Protein AF-A0AAX7T0V7-F1 (afdb_monomer)

Structure (mmCIF, N/CA/C/O backbone):
data_AF-A0AAX7T0V7-F1
#
_entry.id   AF-A0AAX7T0V7-F1
#
loop_
_atom_site.group_PDB
_atom_site.id
_atom_site.type_symbol
_atom_site.label_atom_id
_atom_site.label_alt_id
_atom_site.label_comp_id
_atom_site.label_asym_id
_atom_site.label_entity_id
_atom_site.label_seq_id
_atom_site.pdbx_PDB_ins_code
_atom_site.Cartn_x
_atom_site.Cartn_y
_atom_site.Cartn_z
_atom_site.occupancy
_atom_site.B_iso_or_equiv
_atom_site.auth_seq_id
_atom_site.auth_comp_id
_atom_site.auth_asym_id
_atom_site.auth_atom_id
_atom_site.pdbx_PDB_model_num
ATOM 1 N N . ALA A 1 1 ? 45.015 12.729 -27.304 1.00 54.84 1 ALA A N 1
ATOM 2 C CA . ALA A 1 1 ? 44.190 12.110 -26.235 1.00 54.84 1 ALA A CA 1
ATOM 3 C C . ALA A 1 1 ? 42.679 12.067 -26.546 1.00 54.84 1 ALA A C 1
ATOM 5 O O . ALA A 1 1 ? 42.078 11.006 -26.417 1.00 54.84 1 ALA A O 1
ATOM 6 N N . GLN A 1 2 ? 42.040 13.166 -26.979 1.00 49.91 2 GLN A N 1
ATOM 7 C CA . GLN A 1 2 ? 40.588 13.207 -27.270 1.00 49.91 2 GLN A CA 1
ATOM 8 C C . GLN A 1 2 ? 40.151 12.359 -28.485 1.00 49.91 2 GLN A C 1
ATOM 10 O O . GLN A 1 2 ? 39.071 11.773 -28.468 1.00 49.91 2 GLN A O 1
ATOM 15 N N . ILE A 1 3 ? 41.006 12.246 -29.508 1.00 52.34 3 ILE A N 1
ATOM 16 C CA . ILE A 1 3 ? 40.733 11.477 -30.738 1.00 52.34 3 ILE A CA 1
ATOM 17 C C . ILE A 1 3 ? 40.742 9.959 -30.462 1.00 52.34 3 ILE A C 1
ATOM 19 O O . ILE A 1 3 ? 39.832 9.251 -30.885 1.00 52.34 3 ILE A O 1
ATOM 23 N N . LEU A 1 4 ? 41.677 9.474 -29.635 1.00 48.50 4 LEU A N 1
ATOM 24 C CA . LEU A 1 4 ? 41.755 8.064 -29.218 1.00 48.50 4 LEU A CA 1
ATOM 25 C C . LEU A 1 4 ? 40.528 7.610 -28.401 1.00 48.50 4 LEU A C 1
ATOM 27 O O . LEU A 1 4 ? 40.067 6.481 -28.546 1.00 48.50 4 LEU A O 1
ATOM 31 N N . ARG A 1 5 ? 39.932 8.504 -27.592 1.00 49.22 5 ARG A N 1
ATOM 32 C CA . ARG A 1 5 ? 38.687 8.214 -26.851 1.00 49.22 5 ARG A CA 1
ATOM 33 C C . ARG A 1 5 ? 37.459 8.053 -27.755 1.00 49.22 5 ARG A C 1
ATOM 35 O O . ARG A 1 5 ? 36.522 7.366 -27.357 1.00 49.22 5 ARG A O 1
ATOM 42 N N . ARG A 1 6 ? 37.437 8.669 -28.946 1.00 49.28 6 ARG A N 1
ATOM 43 C CA . ARG A 1 6 ? 36.361 8.457 -29.935 1.00 49.28 6 ARG A CA 1
ATOM 44 C C . ARG A 1 6 ? 36.531 7.137 -30.691 1.00 49.28 6 ARG A C 1
ATOM 46 O O . ARG A 1 6 ? 35.523 6.500 -30.971 1.00 49.28 6 ARG A O 1
ATOM 53 N N . ALA A 1 7 ? 37.770 6.717 -30.954 1.00 52.72 7 ALA A N 1
ATOM 54 C CA . ALA A 1 7 ? 38.081 5.465 -31.650 1.00 52.72 7 ALA A CA 1
ATOM 55 C C . ALA A 1 7 ? 37.746 4.203 -30.825 1.00 52.72 7 ALA A C 1
ATOM 57 O O . ALA A 1 7 ? 37.401 3.174 -31.387 1.00 52.72 7 ALA A O 1
ATOM 58 N N . LEU A 1 8 ? 37.773 4.293 -29.491 1.00 56.69 8 LEU A N 1
ATOM 59 C CA . LEU A 1 8 ? 37.455 3.187 -28.571 1.00 56.69 8 LEU A CA 1
ATOM 60 C C . LEU A 1 8 ? 35.983 3.152 -28.127 1.00 56.69 8 LEU A C 1
ATOM 62 O O . LEU A 1 8 ? 35.646 2.570 -27.090 1.00 56.69 8 LEU A O 1
ATOM 66 N N . ARG A 1 9 ? 35.076 3.808 -28.859 1.00 57.25 9 ARG A N 1
ATOM 67 C CA . ARG A 1 9 ? 33.656 3.781 -28.504 1.00 57.25 9 ARG A CA 1
ATOM 68 C C . ARG A 1 9 ? 33.102 2.406 -28.867 1.00 57.25 9 ARG A C 1
ATOM 70 O O . ARG A 1 9 ? 32.803 2.154 -30.026 1.00 57.25 9 ARG A O 1
ATOM 77 N N . ARG A 1 10 ? 32.991 1.531 -27.859 1.00 63.41 10 ARG A N 1
ATOM 78 C CA . ARG A 1 10 ? 32.343 0.216 -27.967 1.00 63.41 10 ARG A CA 1
ATOM 79 C C . ARG A 1 10 ? 31.069 0.351 -28.795 1.00 63.41 10 ARG A C 1
ATOM 81 O O . ARG A 1 10 ? 30.218 1.188 -28.473 1.00 63.41 10 ARG A O 1
ATOM 88 N N . GLU A 1 11 ? 30.975 -0.450 -29.849 1.00 66.31 11 GLU A N 1
ATOM 89 C CA . GLU A 1 11 ? 29.803 -0.473 -30.708 1.00 66.31 11 GLU A CA 1
ATOM 90 C C . GLU A 1 11 ? 28.558 -0.733 -29.858 1.00 66.31 11 GLU A C 1
ATOM 92 O O . GLU A 1 11 ? 28.546 -1.568 -28.945 1.00 66.31 11 GLU A O 1
ATOM 97 N N . ARG A 1 12 ? 27.512 0.058 -30.097 1.00 65.56 12 ARG A N 1
ATOM 98 C CA . ARG A 1 12 ? 26.286 -0.044 -29.318 1.00 65.56 12 ARG A CA 1
ATOM 99 C C . ARG A 1 12 ? 25.471 -1.215 -29.855 1.00 65.56 12 ARG A C 1
ATOM 101 O O . ARG A 1 12 ? 24.693 -1.040 -30.782 1.00 65.56 12 ARG A O 1
ATOM 108 N N . VAL A 1 13 ? 25.599 -2.375 -29.220 1.00 69.56 13 VAL A N 1
ATOM 109 C CA . VAL A 1 13 ? 24.727 -3.524 -29.493 1.00 69.56 13 VAL A CA 1
ATOM 110 C C . VAL A 1 13 ? 23.323 -3.220 -28.964 1.00 69.56 13 VAL A C 1
ATOM 112 O O . VAL A 1 13 ? 23.124 -3.051 -27.757 1.00 69.56 13 VAL A O 1
ATOM 115 N N . ILE A 1 14 ? 22.350 -3.114 -29.868 1.00 69.75 14 ILE A N 1
ATOM 116 C CA . ILE A 1 14 ? 20.935 -2.919 -29.534 1.00 69.75 14 ILE A CA 1
ATOM 117 C C . ILE A 1 14 ? 20.255 -4.281 -29.614 1.00 69.75 14 ILE A C 1
ATOM 119 O O . ILE A 1 14 ? 20.167 -4.873 -30.684 1.00 69.75 14 ILE A O 1
ATOM 123 N N . ARG A 1 15 ? 19.787 -4.785 -28.471 1.00 72.19 15 ARG A N 1
ATOM 124 C CA . ARG A 1 15 ? 19.037 -6.042 -28.410 1.00 72.19 15 ARG A CA 1
ATOM 125 C C . ARG A 1 15 ? 17.594 -5.820 -28.867 1.00 72.19 15 ARG A C 1
ATOM 127 O O . ARG A 1 15 ? 17.019 -4.757 -28.612 1.00 72.19 15 ARG A O 1
ATOM 134 N N . ALA A 1 16 ? 17.027 -6.825 -29.533 1.00 74.31 16 ALA A N 1
ATOM 135 C CA . ALA A 1 16 ? 15.610 -6.846 -29.870 1.00 74.31 16 ALA A CA 1
ATOM 136 C C . ALA A 1 16 ? 14.769 -6.794 -28.590 1.00 74.31 16 ALA A C 1
ATOM 138 O O . ALA A 1 16 ? 15.164 -7.318 -27.546 1.00 74.31 16 ALA A O 1
ATOM 139 N N . ARG A 1 17 ? 13.624 -6.118 -28.665 1.00 81.50 17 ARG A N 1
ATOM 140 C CA . ARG A 1 17 ? 12.729 -5.959 -27.519 1.00 81.50 17 ARG A CA 1
ATOM 141 C C . ARG A 1 17 ? 11.646 -7.010 -27.555 1.00 81.50 17 ARG A C 1
ATOM 143 O O . ARG A 1 17 ? 11.147 -7.337 -28.626 1.00 81.50 17 ARG A O 1
ATOM 150 N N . LEU A 1 18 ? 11.259 -7.454 -26.369 1.00 82.00 18 LEU A N 1
ATOM 151 C CA . LEU A 1 18 ? 10.108 -8.319 -26.189 1.00 82.00 18 LEU A CA 1
ATOM 152 C C . LEU A 1 18 ? 8.824 -7.543 -26.503 1.00 82.00 18 LEU A C 1
ATOM 154 O O . LEU A 1 18 ? 8.680 -6.379 -26.104 1.00 82.00 18 LEU A O 1
ATOM 158 N N . ASP A 1 19 ? 7.899 -8.201 -27.194 1.00 87.44 19 ASP A N 1
ATOM 159 C CA . ASP A 1 19 ? 6.514 -7.754 -27.287 1.00 87.44 19 ASP A CA 1
ATOM 160 C C . ASP A 1 19 ? 5.764 -8.234 -26.042 1.00 87.44 19 ASP A C 1
ATOM 162 O O . ASP A 1 19 ? 5.285 -9.364 -25.972 1.00 87.44 19 ASP A O 1
ATOM 166 N N . ILE A 1 20 ? 5.740 -7.389 -25.012 1.00 88.00 20 ILE A N 1
ATOM 167 C CA . ILE A 1 20 ? 5.286 -7.780 -23.674 1.00 88.00 20 ILE A CA 1
ATOM 168 C C . ILE A 1 20 ? 3.801 -8.154 -23.677 1.00 88.00 20 ILE A C 1
ATOM 170 O O . ILE A 1 20 ? 3.411 -9.077 -22.973 1.00 88.00 20 ILE A O 1
ATOM 174 N N . LEU A 1 21 ? 2.979 -7.492 -24.492 1.00 91.44 21 LEU A N 1
ATOM 175 C CA . LEU A 1 21 ? 1.536 -7.750 -24.527 1.00 91.44 21 LEU A CA 1
ATOM 176 C C . LEU A 1 21 ? 1.171 -9.003 -25.335 1.00 91.44 21 LEU A C 1
ATOM 178 O O . LEU A 1 21 ? 0.011 -9.398 -25.330 1.00 91.44 21 LEU A O 1
ATOM 182 N N . SER A 1 22 ? 2.142 -9.638 -26.001 1.00 93.19 22 SER A N 1
ATOM 183 C CA . SER A 1 22 ? 1.930 -10.924 -26.676 1.00 93.19 22 SER A CA 1
ATOM 184 C C . SER A 1 22 ? 1.910 -12.119 -25.714 1.00 93.19 22 SER A C 1
ATOM 186 O O . SER A 1 22 ? 1.454 -13.200 -26.085 1.00 93.19 22 SER A O 1
ATOM 188 N N . PHE A 1 23 ? 2.398 -11.945 -24.480 1.00 94.00 23 PHE A N 1
ATOM 189 C CA . PHE A 1 23 ? 2.42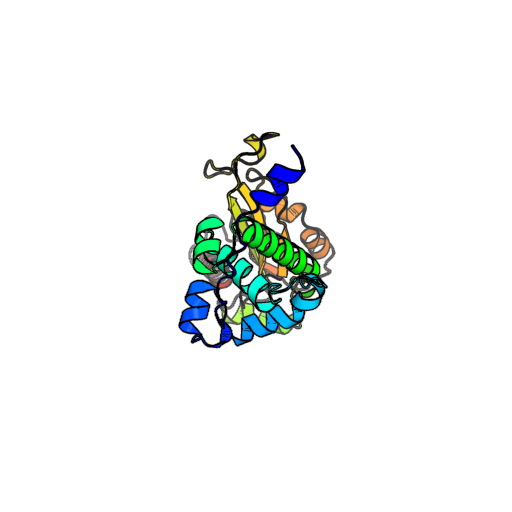3 -13.008 -23.478 1.00 94.00 23 PHE A CA 1
ATOM 190 C C . PHE A 1 23 ? 1.059 -13.192 -22.789 1.00 94.00 23 PHE A C 1
ATOM 192 O O . PHE A 1 23 ? 0.338 -12.212 -22.595 1.00 94.00 23 PHE A O 1
ATOM 199 N N . PRO A 1 24 ? 0.714 -14.424 -22.361 1.00 96.50 24 PRO A N 1
ATOM 200 C CA . PRO A 1 24 ? -0.525 -14.686 -21.633 1.00 96.50 24 PRO A CA 1
ATOM 201 C C . PRO A 1 24 ? -0.529 -14.021 -20.251 1.00 96.50 24 PRO A C 1
ATOM 203 O O . PRO A 1 24 ? 0.521 -13.827 -19.634 1.00 96.50 24 PRO A O 1
ATOM 206 N N . ASP A 1 25 ? -1.722 -13.739 -19.725 1.00 96.88 25 ASP A N 1
ATOM 207 C CA . ASP A 1 25 ? -1.882 -13.035 -18.448 1.00 96.88 25 ASP A CA 1
ATOM 208 C C . ASP A 1 25 ? -1.226 -13.760 -17.26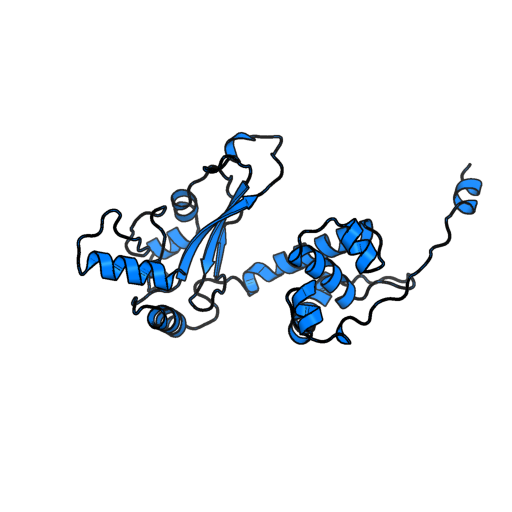7 1.00 96.88 25 ASP A C 1
ATOM 210 O O . ASP A 1 25 ? -0.661 -13.092 -16.407 1.00 96.88 25 ASP A O 1
ATOM 214 N N . ASP A 1 26 ? -1.199 -15.095 -17.238 1.00 96.81 26 ASP A N 1
ATOM 215 C CA . ASP A 1 26 ? -0.507 -15.843 -16.176 1.00 96.81 26 ASP A CA 1
ATOM 216 C C . ASP A 1 26 ? 0.992 -15.512 -16.139 1.00 96.81 26 ASP A C 1
ATOM 218 O O . ASP A 1 26 ? 1.567 -15.256 -15.077 1.00 96.81 26 ASP A O 1
ATOM 222 N N . PHE A 1 27 ? 1.619 -15.418 -17.316 1.00 95.25 27 PHE A N 1
ATOM 223 C CA . PHE A 1 27 ? 3.020 -15.027 -17.446 1.00 95.25 27 PHE A CA 1
ATOM 224 C C . PHE A 1 27 ? 3.245 -13.583 -16.979 1.00 95.25 27 PHE A C 1
ATOM 226 O O . PHE A 1 27 ? 4.265 -13.290 -16.338 1.00 95.25 27 PHE A O 1
ATOM 233 N N . LEU A 1 28 ? 2.311 -12.681 -17.302 1.00 96.12 28 LEU A N 1
ATOM 234 C CA . LEU A 1 28 ? 2.386 -11.268 -16.935 1.00 96.12 28 LEU A CA 1
ATOM 235 C C . LEU A 1 28 ? 2.163 -11.053 -15.436 1.00 96.12 28 LEU A C 1
ATOM 237 O O . LEU A 1 28 ? 2.945 -10.353 -14.793 1.00 96.12 28 LEU A O 1
ATOM 241 N N . CYS A 1 29 ? 1.166 -11.708 -14.852 1.00 95.88 29 CYS A N 1
ATOM 242 C CA . CYS A 1 29 ? 0.875 -11.668 -13.426 1.00 95.88 29 CYS A CA 1
ATOM 243 C C . CYS A 1 29 ? 2.037 -12.226 -12.598 1.00 95.88 29 CYS A C 1
ATOM 245 O O . CYS A 1 29 ? 2.394 -11.637 -11.578 1.00 95.88 29 CYS A O 1
ATOM 247 N N . GLU A 1 30 ? 2.691 -13.297 -13.054 1.00 94.44 30 GLU A N 1
ATOM 248 C CA . GLU A 1 30 ? 3.872 -13.847 -12.382 1.00 94.44 30 GLU A CA 1
ATOM 249 C C . GLU A 1 30 ? 5.035 -12.834 -12.333 1.00 94.44 30 GLU A C 1
ATOM 251 O O . GLU A 1 30 ? 5.690 -12.674 -11.303 1.00 94.44 30 GLU A O 1
ATOM 256 N N . ARG A 1 31 ? 5.294 -12.120 -13.438 1.00 93.56 31 ARG A N 1
ATOM 257 C CA . ARG A 1 31 ? 6.503 -11.283 -13.606 1.00 93.56 31 ARG A CA 1
ATOM 258 C C . ARG A 1 31 ? 6.314 -9.814 -13.256 1.00 93.56 31 ARG A C 1
ATOM 260 O O . ARG A 1 31 ? 7.272 -9.166 -12.833 1.00 93.56 31 ARG A O 1
ATOM 267 N N . TYR A 1 32 ? 5.111 -9.299 -13.462 1.00 94.94 32 TYR A N 1
ATOM 268 C CA . TYR A 1 32 ? 4.771 -7.887 -13.325 1.00 94.94 32 TYR A CA 1
ATOM 269 C C . TYR A 1 32 ? 3.675 -7.645 -12.283 1.00 94.94 32 TYR A C 1
ATOM 271 O O . TYR A 1 32 ? 3.519 -6.500 -11.883 1.00 94.94 32 TYR A O 1
ATOM 279 N N . ARG A 1 33 ? 2.966 -8.685 -11.800 1.00 96.38 33 ARG A N 1
ATOM 280 C CA . ARG A 1 33 ? 1.790 -8.602 -10.895 1.00 96.38 33 ARG A CA 1
ATOM 281 C C . ARG A 1 33 ? 0.547 -7.951 -11.507 1.00 96.38 33 ARG A C 1
ATOM 283 O O . ARG A 1 33 ? -0.381 -7.611 -10.782 1.00 96.38 33 ARG A O 1
ATOM 290 N N . PHE A 1 34 ? 0.515 -7.806 -12.830 1.00 96.94 34 PHE A N 1
ATOM 291 C CA . PHE A 1 34 ? -0.583 -7.177 -13.558 1.00 96.94 34 PHE A CA 1
ATOM 292 C C . PHE A 1 34 ? -0.899 -7.953 -14.836 1.00 96.94 34 PHE A C 1
ATOM 294 O O . PHE A 1 34 ? 0.016 -8.453 -15.489 1.00 96.94 34 PHE A O 1
ATOM 301 N N . SER A 1 35 ? -2.181 -7.995 -15.202 1.00 96.94 35 SER A N 1
ATOM 302 C CA . SER A 1 35 ? -2.637 -8.468 -16.513 1.00 96.94 35 SER A CA 1
ATOM 303 C C . SER A 1 35 ? -2.267 -7.479 -17.619 1.00 96.94 35 SER A C 1
ATOM 305 O O . SER A 1 35 ? -1.972 -6.306 -17.351 1.00 96.94 35 SER A O 1
ATOM 307 N N . ALA A 1 36 ? -2.355 -7.914 -18.877 1.00 96.38 36 ALA A N 1
ATOM 308 C CA . ALA A 1 36 ? -2.158 -7.056 -20.042 1.00 96.38 36 ALA A CA 1
ATOM 309 C C . ALA A 1 36 ? -3.051 -5.806 -19.976 1.00 96.38 36 ALA A C 1
ATOM 311 O O . ALA A 1 36 ? -2.575 -4.685 -20.164 1.00 96.38 36 ALA A O 1
ATOM 312 N N . GLN A 1 37 ? -4.327 -5.980 -19.617 1.00 96.81 37 GLN A N 1
ATOM 313 C CA . GLN A 1 37 ? -5.282 -4.877 -19.519 1.00 96.81 37 GLN A CA 1
ATOM 314 C C . GLN A 1 37 ? -4.889 -3.857 -18.440 1.00 96.81 37 GLN A C 1
ATOM 316 O O . GLN A 1 37 ? -4.969 -2.648 -18.669 1.00 96.81 37 GLN A O 1
ATOM 321 N N . SER A 1 38 ? -4.429 -4.319 -17.274 1.00 96.38 38 SER A N 1
ATOM 322 C CA . SER A 1 38 ? -3.957 -3.428 -16.212 1.00 96.38 38 SER A CA 1
ATOM 323 C C . SER A 1 38 ? -2.674 -2.696 -16.605 1.00 96.38 38 SER A C 1
ATOM 325 O O . SER A 1 38 ? -2.542 -1.508 -16.316 1.00 96.38 38 SER A O 1
ATOM 327 N N . ILE A 1 39 ? -1.751 -3.359 -17.308 1.00 97.00 39 ILE A N 1
ATOM 328 C CA . ILE A 1 39 ? -0.532 -2.724 -17.826 1.00 97.00 39 ILE A CA 1
ATOM 329 C C . ILE A 1 39 ? -0.885 -1.633 -18.846 1.00 97.00 39 ILE A C 1
ATOM 331 O O . ILE A 1 39 ? -0.331 -0.538 -18.775 1.00 97.00 39 ILE A O 1
ATOM 335 N N . ILE A 1 40 ? -1.832 -1.890 -19.753 1.00 96.81 40 ILE A N 1
ATOM 336 C CA . ILE A 1 40 ? -2.313 -0.899 -20.731 1.00 96.81 40 ILE A CA 1
ATOM 337 C C . ILE A 1 40 ? -2.946 0.301 -20.019 1.00 96.81 40 ILE A C 1
ATOM 339 O O . ILE A 1 40 ? -2.672 1.449 -20.372 1.00 96.81 40 ILE A O 1
ATOM 343 N N . TYR A 1 41 ? -3.764 0.056 -18.993 1.00 97.06 41 TYR A N 1
ATOM 344 C CA . TYR A 1 41 ? -4.347 1.122 -18.181 1.00 97.06 41 TYR A CA 1
ATOM 345 C C . TYR A 1 41 ? -3.264 1.987 -17.516 1.00 97.06 41 TYR A C 1
ATOM 347 O O . TYR A 1 41 ? -3.303 3.214 -17.630 1.00 97.06 41 TYR A O 1
ATOM 355 N N . LEU A 1 42 ? -2.263 1.357 -16.890 1.00 96.50 42 LEU A N 1
ATOM 356 C CA . LEU A 1 42 ? -1.121 2.057 -16.299 1.00 96.50 42 LEU A CA 1
ATOM 357 C C . LEU A 1 42 ? -0.329 2.850 -17.348 1.00 96.50 42 LEU A C 1
ATOM 359 O O . LEU A 1 42 ? 0.071 3.982 -17.084 1.00 96.50 42 LEU A O 1
ATOM 363 N N . ASP A 1 43 ? -0.128 2.298 -18.546 1.00 95.88 43 ASP A N 1
ATOM 364 C CA . ASP A 1 43 ? 0.536 3.000 -19.646 1.00 95.88 43 ASP A CA 1
ATOM 365 C C . ASP A 1 43 ? -0.229 4.248 -20.062 1.00 95.88 43 ASP A C 1
ATOM 367 O O . ASP A 1 43 ? 0.362 5.319 -20.152 1.00 95.88 43 ASP A O 1
ATOM 371 N N . ASN A 1 44 ? -1.547 4.171 -20.204 1.00 96.38 44 ASN A N 1
ATOM 372 C CA . ASN A 1 44 ? -2.346 5.330 -20.588 1.00 96.38 44 ASN A CA 1
ATOM 373 C C . ASN A 1 44 ? -2.274 6.474 -19.566 1.00 96.38 44 ASN A C 1
ATOM 375 O O . ASN A 1 44 ? -2.137 7.629 -19.971 1.00 96.38 44 ASN A O 1
ATOM 379 N N . ILE A 1 45 ? -2.303 6.175 -18.263 1.00 96.56 45 ILE A N 1
ATOM 380 C CA . ILE A 1 45 ? -2.250 7.217 -17.223 1.00 96.56 45 ILE A CA 1
ATOM 381 C C . ILE A 1 45 ? -0.827 7.740 -16.972 1.00 96.56 45 ILE A C 1
ATOM 383 O O . ILE A 1 45 ? -0.652 8.907 -16.624 1.00 96.56 45 ILE A O 1
ATOM 387 N N . LEU A 1 46 ? 0.206 6.905 -17.146 1.00 96.31 46 LEU A N 1
ATOM 388 C CA . LEU A 1 46 ? 1.593 7.278 -16.843 1.00 96.31 46 LEU A CA 1
ATOM 389 C C . LEU A 1 46 ? 2.347 7.839 -18.049 1.00 96.31 46 LEU A C 1
ATOM 391 O O . LEU A 1 46 ? 3.291 8.609 -17.845 1.00 96.31 46 LEU A O 1
ATOM 395 N N . ARG A 1 47 ? 1.951 7.494 -19.285 1.00 94.69 47 ARG A N 1
ATOM 396 C CA . ARG A 1 47 ? 2.625 7.899 -20.533 1.00 94.69 47 ARG A CA 1
ATOM 397 C C . ARG A 1 47 ? 3.004 9.385 -20.552 1.00 94.69 47 ARG A C 1
ATOM 399 O O . ARG A 1 47 ? 4.188 9.638 -20.780 1.00 94.69 47 ARG A O 1
ATOM 406 N N . PRO A 1 48 ? 2.116 10.352 -20.226 1.00 93.69 48 PRO A N 1
ATOM 407 C CA . PRO A 1 48 ? 2.455 11.781 -20.269 1.00 93.69 48 PRO A CA 1
ATOM 408 C C . PRO A 1 48 ? 3.629 12.187 -19.366 1.00 93.69 48 PRO A C 1
ATOM 410 O O . PRO A 1 48 ? 4.271 13.206 -19.604 1.00 93.69 48 PRO A O 1
ATOM 413 N N . TYR A 1 49 ? 3.922 11.400 -18.328 1.00 93.44 49 TYR A N 1
ATOM 414 C CA . TYR A 1 49 ? 4.935 11.710 -17.318 1.00 93.44 49 TYR A CA 1
ATOM 415 C C . TYR A 1 49 ? 6.250 10.948 -17.505 1.00 93.44 49 TYR A C 1
ATOM 417 O O . TYR A 1 49 ? 7.255 11.314 -16.893 1.00 93.44 49 TYR A O 1
ATOM 425 N N . ILE A 1 50 ? 6.259 9.883 -18.314 1.00 92.94 50 ILE A N 1
ATOM 426 C CA . ILE A 1 50 ? 7.422 8.992 -18.460 1.00 92.94 50 ILE A CA 1
ATOM 427 C C . ILE A 1 50 ? 8.017 8.981 -19.869 1.00 92.94 50 ILE A C 1
ATOM 429 O O . ILE A 1 50 ? 9.157 8.537 -20.035 1.00 92.94 50 ILE A O 1
ATOM 433 N N . THR A 1 51 ? 7.277 9.444 -20.881 1.00 87.31 51 THR A N 1
ATOM 434 C CA . THR A 1 51 ? 7.796 9.552 -22.247 1.00 87.31 51 THR A CA 1
ATOM 435 C C . THR A 1 51 ? 8.781 10.702 -22.376 1.00 87.31 51 THR A C 1
ATOM 437 O O . THR A 1 51 ? 8.549 11.796 -21.870 1.00 87.31 51 THR A O 1
ATOM 440 N N . HIS A 1 52 ? 9.857 10.468 -23.126 1.00 77.75 52 HIS A N 1
ATOM 441 C CA . HIS A 1 52 ? 10.837 11.492 -23.479 1.00 77.75 52 HIS A CA 1
ATOM 442 C C . HIS A 1 52 ? 10.798 11.713 -24.985 1.00 77.75 52 HIS A C 1
ATOM 444 O O . HIS A 1 52 ? 10.910 10.750 -25.745 1.00 77.75 52 HIS A O 1
ATOM 450 N N . VAL A 1 53 ? 10.704 12.969 -25.423 1.00 69.38 53 VAL A N 1
ATOM 451 C CA . VAL A 1 53 ? 10.937 13.310 -26.830 1.00 69.38 53 VAL A CA 1
ATOM 452 C C . VAL A 1 53 ? 12.428 13.134 -27.097 1.00 69.38 53 VAL A C 1
ATOM 454 O O . VAL A 1 53 ? 13.270 13.766 -26.459 1.00 69.38 53 VAL A O 1
ATOM 457 N N . THR A 1 54 ? 12.785 12.228 -28.004 1.00 71.75 54 THR A N 1
ATOM 458 C CA . THR A 1 54 ? 14.186 12.002 -28.352 1.00 71.75 54 THR A CA 1
ATOM 459 C C . THR A 1 54 ? 14.351 11.714 -29.834 1.00 71.75 54 THR A C 1
ATOM 461 O O . THR A 1 54 ? 13.638 10.901 -30.407 1.00 71.75 54 THR A O 1
ATOM 464 N N . HIS A 1 55 ? 15.353 12.351 -30.438 1.00 66.56 55 HIS A N 1
ATOM 465 C CA . HIS A 1 55 ? 15.782 12.085 -31.813 1.00 66.56 55 HIS A CA 1
ATOM 466 C C . HIS A 1 55 ? 16.750 10.890 -31.907 1.00 66.56 55 HIS A C 1
ATOM 468 O O . HIS A 1 55 ? 17.333 10.634 -32.957 1.00 66.56 55 HIS A O 1
ATOM 474 N N . ARG A 1 56 ? 16.988 10.170 -30.800 1.00 67.19 56 ARG A N 1
ATOM 475 C CA . ARG A 1 56 ? 17.867 8.993 -30.783 1.00 67.19 56 ARG A CA 1
ATOM 476 C C . ARG A 1 56 ? 17.095 7.759 -31.254 1.00 67.19 56 ARG A C 1
ATOM 478 O O . ARG A 1 56 ? 16.030 7.462 -30.722 1.00 67.19 56 ARG A O 1
ATOM 485 N N . GLY A 1 57 ? 17.682 6.990 -32.173 1.00 65.88 57 GLY A N 1
A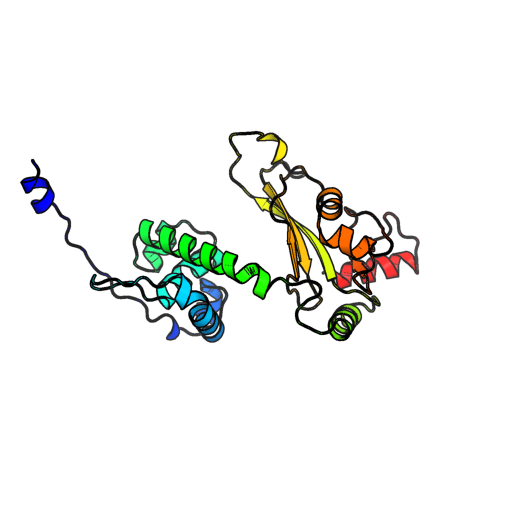TOM 486 C CA . GLY A 1 57 ? 17.144 5.692 -32.591 1.00 65.88 57 GLY A CA 1
ATOM 487 C C . GLY A 1 57 ? 17.005 4.707 -31.421 1.00 65.88 57 GLY A C 1
ATOM 488 O O . GLY A 1 57 ? 17.825 4.700 -30.495 1.00 65.88 57 GLY A O 1
ATOM 489 N N . HIS A 1 58 ? 15.961 3.872 -31.471 1.00 71.75 58 HIS A N 1
ATOM 490 C CA . HIS A 1 58 ? 15.640 2.844 -30.472 1.00 71.75 58 HIS A CA 1
ATOM 491 C C . HIS A 1 58 ? 15.469 3.386 -29.038 1.00 71.75 58 HIS A C 1
ATOM 493 O O . HIS A 1 58 ? 16.044 2.858 -28.081 1.00 71.75 58 HIS A O 1
ATOM 499 N N . ALA A 1 59 ? 14.639 4.416 -28.854 1.00 81.38 59 ALA A N 1
ATOM 500 C CA . ALA A 1 59 ? 14.157 4.849 -27.537 1.00 81.38 59 ALA A CA 1
ATOM 501 C C . ALA A 1 59 ? 13.160 3.839 -26.952 1.00 81.38 59 ALA A C 1
ATOM 503 O O . ALA A 1 59 ? 12.420 3.221 -27.718 1.00 81.38 59 ALA A O 1
ATOM 504 N N . LEU A 1 60 ? 13.180 3.593 -25.636 1.00 87.94 60 LEU A N 1
ATOM 505 C CA . LEU A 1 60 ? 12.201 2.699 -25.000 1.00 87.94 60 LEU A CA 1
ATOM 506 C C . LEU A 1 60 ? 10.794 3.281 -25.147 1.00 87.94 60 LEU A C 1
ATOM 508 O O . LEU A 1 60 ? 10.615 4.487 -24.984 1.00 87.94 60 LEU A O 1
ATOM 512 N N . SER A 1 61 ? 9.817 2.421 -25.437 1.00 90.50 61 SER A N 1
ATOM 513 C CA . SER A 1 61 ? 8.410 2.815 -25.362 1.00 90.50 61 SER A CA 1
ATOM 514 C C . SER A 1 61 ? 8.021 3.067 -23.898 1.00 90.50 61 SER A C 1
ATOM 516 O O . SER A 1 61 ? 8.683 2.570 -22.981 1.00 90.50 61 SER A O 1
ATOM 518 N N . SER A 1 62 ? 6.948 3.824 -23.663 1.00 92.81 62 SER A N 1
ATOM 519 C CA . SER A 1 62 ? 6.393 4.007 -22.313 1.00 92.81 62 SER A CA 1
ATOM 520 C C . SER A 1 62 ? 5.989 2.670 -21.684 1.00 92.81 62 SER A C 1
ATOM 522 O O . SER A 1 62 ? 6.343 2.418 -20.535 1.00 92.81 62 SER A O 1
ATOM 524 N N . LEU A 1 63 ? 5.399 1.771 -22.476 1.00 93.50 63 LEU A N 1
ATOM 525 C CA . LEU A 1 63 ? 5.060 0.410 -22.075 1.00 93.50 63 LEU A CA 1
ATOM 526 C C . LEU A 1 63 ? 6.291 -0.365 -21.574 1.00 93.50 63 LEU A C 1
ATOM 528 O O . LEU A 1 63 ? 6.257 -0.938 -20.487 1.00 93.50 63 LEU A O 1
ATOM 532 N N . HIS A 1 64 ? 7.408 -0.333 -22.314 1.00 93.38 64 HIS A N 1
ATOM 533 C CA . HIS A 1 64 ? 8.662 -0.971 -21.883 1.00 93.38 64 HIS A CA 1
ATOM 534 C C . HIS A 1 64 ? 9.197 -0.347 -20.590 1.00 93.38 64 HIS A C 1
ATOM 536 O O . HIS A 1 64 ? 9.632 -1.070 -19.700 1.00 93.38 64 HIS A O 1
ATOM 542 N N . ILE A 1 65 ? 9.154 0.983 -20.460 1.00 95.25 65 ILE A N 1
ATOM 543 C CA . ILE A 1 65 ? 9.586 1.686 -19.239 1.00 95.25 65 ILE A CA 1
ATOM 544 C C . ILE A 1 65 ? 8.755 1.235 -18.029 1.00 95.25 65 ILE A C 1
ATOM 546 O O . ILE A 1 65 ? 9.325 0.960 -16.972 1.00 95.25 65 ILE A O 1
ATOM 550 N N . ILE A 1 66 ? 7.435 1.127 -18.190 1.00 96.31 66 ILE A N 1
ATOM 551 C CA . ILE A 1 66 ? 6.520 0.669 -17.140 1.00 96.31 66 ILE A CA 1
ATOM 552 C C . ILE A 1 66 ? 6.810 -0.774 -16.776 1.00 96.31 66 ILE A C 1
ATOM 554 O O . ILE A 1 66 ? 7.016 -1.051 -15.604 1.00 96.31 66 ILE A O 1
ATOM 558 N N . CYS A 1 67 ? 6.906 -1.679 -17.747 1.00 95.69 67 CYS A N 1
ATOM 559 C CA . CYS A 1 67 ? 7.125 -3.095 -17.460 1.00 95.69 67 CYS A CA 1
ATOM 560 C C . CYS A 1 67 ? 8.467 -3.345 -16.758 1.00 95.69 67 CYS A C 1
ATOM 562 O O . CYS A 1 67 ? 8.523 -4.122 -15.808 1.00 95.69 67 CYS A O 1
ATOM 564 N N . ILE A 1 68 ? 9.531 -2.625 -17.135 1.00 95.81 68 ILE A N 1
ATOM 565 C CA . ILE A 1 68 ? 10.819 -2.677 -16.425 1.00 95.81 68 ILE A CA 1
ATOM 566 C C . ILE A 1 68 ? 10.649 -2.271 -14.952 1.00 95.81 68 ILE A C 1
ATOM 568 O O . ILE A 1 68 ? 11.189 -2.927 -14.059 1.00 95.81 68 ILE A O 1
ATOM 572 N N . ALA A 1 69 ? 9.903 -1.195 -14.685 1.00 97.00 69 ALA A N 1
ATOM 573 C CA . ALA A 1 69 ? 9.655 -0.733 -13.324 1.00 97.00 69 ALA A CA 1
ATOM 574 C C . ALA A 1 69 ? 8.732 -1.683 -12.543 1.00 97.00 69 ALA A C 1
ATOM 576 O O . ALA A 1 69 ? 9.033 -2.006 -11.397 1.00 97.00 69 ALA A O 1
ATOM 577 N N . LEU A 1 70 ? 7.655 -2.174 -13.161 1.00 96.75 70 LEU A N 1
ATOM 578 C CA . LEU A 1 70 ? 6.734 -3.142 -12.564 1.00 96.75 70 LEU A CA 1
ATOM 579 C C . LEU A 1 70 ? 7.454 -4.435 -12.201 1.00 96.75 70 LEU A C 1
ATOM 581 O O . LEU A 1 70 ? 7.271 -4.928 -11.096 1.00 96.75 70 LEU A O 1
ATOM 585 N N . ARG A 1 71 ? 8.342 -4.938 -13.067 1.00 95.94 71 ARG A N 1
ATOM 586 C CA . ARG A 1 71 ? 9.158 -6.117 -12.758 1.00 95.94 71 ARG A CA 1
ATOM 587 C C . ARG A 1 71 ? 9.998 -5.888 -11.504 1.00 95.94 71 ARG A C 1
ATOM 589 O O . ARG A 1 71 ? 10.065 -6.775 -10.664 1.00 95.94 71 ARG A O 1
ATOM 596 N N . PHE A 1 72 ? 10.609 -4.712 -11.349 1.00 96.62 72 PHE A N 1
ATOM 597 C CA . PHE A 1 72 ? 11.353 -4.378 -10.129 1.00 96.62 72 PHE A CA 1
ATOM 598 C C . PHE A 1 72 ? 10.458 -4.352 -8.890 1.00 96.62 72 PHE A C 1
ATOM 600 O O . PHE A 1 72 ? 10.804 -4.958 -7.881 1.00 96.62 72 PHE A O 1
ATOM 607 N N . LEU A 1 73 ? 9.298 -3.700 -8.972 1.00 95.38 73 LEU A N 1
ATOM 608 C CA . LEU A 1 73 ? 8.353 -3.607 -7.857 1.00 95.38 73 LEU A CA 1
ATOM 609 C C . LEU A 1 73 ? 7.730 -4.968 -7.494 1.00 95.38 73 LEU A C 1
ATOM 611 O O . LEU A 1 73 ? 7.431 -5.212 -6.332 1.00 95.38 73 LEU A O 1
ATOM 615 N N . ALA A 1 74 ? 7.572 -5.862 -8.471 1.00 94.56 74 ALA A N 1
ATOM 616 C CA . ALA A 1 74 ? 6.980 -7.185 -8.306 1.00 94.56 74 ALA A CA 1
ATOM 617 C C . ALA A 1 74 ? 7.882 -8.190 -7.574 1.00 94.56 74 ALA A C 1
ATOM 619 O O . ALA A 1 74 ? 7.365 -9.060 -6.869 1.00 94.56 74 ALA A O 1
ATOM 620 N N . ASN A 1 75 ? 9.203 -8.120 -7.789 1.00 89.25 75 ASN A N 1
ATOM 621 C CA . ASN A 1 75 ? 10.152 -9.124 -7.293 1.00 89.25 75 ASN A CA 1
ATOM 622 C C . ASN A 1 75 ? 11.256 -8.582 -6.373 1.00 89.25 75 ASN A C 1
ATOM 624 O O . ASN A 1 75 ? 11.918 -9.382 -5.720 1.00 89.25 75 ASN A O 1
ATOM 628 N N . GLY A 1 76 ? 11.489 -7.265 -6.326 1.00 87.31 76 GLY A N 1
ATOM 629 C CA . GLY A 1 76 ? 12.538 -6.663 -5.497 1.00 87.31 76 GLY A CA 1
ATOM 630 C C . GLY A 1 76 ? 13.966 -7.109 -5.843 1.00 87.31 76 GLY A C 1
ATOM 631 O O . GLY A 1 76 ? 14.864 -6.985 -5.014 1.00 87.31 76 GLY A O 1
ATOM 632 N N . SER A 1 77 ? 14.197 -7.657 -7.043 1.00 91.50 77 SER A N 1
ATOM 633 C CA . SER A 1 77 ? 15.499 -8.192 -7.453 1.00 91.50 77 SER A CA 1
ATOM 634 C C . SER A 1 77 ? 16.514 -7.088 -7.759 1.00 91.50 77 SER A C 1
ATOM 636 O O . SER A 1 77 ? 16.196 -5.905 -7.910 1.00 91.50 77 SER A O 1
ATOM 638 N N . PHE A 1 78 ? 17.776 -7.484 -7.916 1.00 94.31 78 PHE A N 1
ATOM 639 C CA . PHE A 1 78 ? 18.832 -6.567 -8.311 1.00 94.31 78 PHE A CA 1
ATOM 640 C C . PHE A 1 78 ? 18.570 -5.962 -9.696 1.00 94.31 78 PHE A C 1
ATOM 642 O O . PHE A 1 78 ? 18.188 -6.642 -10.648 1.00 94.31 78 PHE A O 1
ATOM 649 N N . LEU A 1 79 ? 18.884 -4.673 -9.843 1.00 96.12 79 LEU A N 1
ATOM 650 C CA . LEU A 1 79 ? 18.665 -3.929 -11.089 1.00 96.12 79 LEU A CA 1
ATOM 651 C C . LEU A 1 79 ? 19.376 -4.535 -12.315 1.00 96.12 79 LEU A C 1
ATOM 653 O O . LEU A 1 79 ? 18.946 -4.286 -13.439 1.00 96.12 79 LEU A O 1
ATOM 657 N N . TYR A 1 80 ? 20.473 -5.279 -12.128 1.00 95.06 80 TYR A N 1
ATOM 658 C CA . TYR A 1 80 ? 21.162 -5.946 -13.238 1.00 95.06 80 TYR A CA 1
ATOM 659 C C . TYR A 1 80 ? 20.420 -7.208 -13.701 1.00 95.06 80 TYR A C 1
ATOM 661 O O . TYR A 1 80 ? 20.255 -7.352 -14.902 1.00 95.06 80 TYR A O 1
ATOM 669 N N . ASN A 1 81 ? 19.851 -8.014 -12.793 1.00 95.44 81 ASN A N 1
ATOM 670 C CA . ASN A 1 81 ? 19.016 -9.173 -13.151 1.00 95.44 81 ASN A CA 1
ATOM 671 C C . ASN A 1 81 ? 17.813 -8.758 -14.004 1.00 95.44 81 ASN A C 1
ATOM 673 O O . ASN A 1 81 ? 17.477 -9.395 -14.998 1.00 95.44 81 ASN A O 1
ATOM 677 N N . ILE A 1 82 ? 17.177 -7.647 -13.629 1.00 94.44 82 ILE A N 1
ATOM 678 C CA . ILE A 1 82 ? 16.067 -7.070 -14.396 1.00 94.44 82 ILE A CA 1
ATOM 679 C C . ILE A 1 82 ? 16.561 -6.570 -15.750 1.00 94.44 82 ILE A C 1
ATOM 681 O O . ILE A 1 82 ? 15.889 -6.761 -16.757 1.00 94.44 82 ILE A O 1
ATOM 685 N N . GLY A 1 83 ? 17.741 -5.950 -15.781 1.00 93.69 83 GLY A N 1
ATOM 686 C CA . GLY A 1 83 ? 18.368 -5.507 -17.019 1.00 93.69 83 GLY A CA 1
ATOM 687 C C . GLY A 1 83 ? 18.656 -6.663 -17.971 1.00 93.69 83 GLY A C 1
ATOM 688 O O . GLY A 1 83 ? 18.366 -6.557 -19.158 1.00 93.69 83 GLY A O 1
ATOM 689 N N . ASP A 1 84 ? 19.153 -7.783 -17.457 1.00 92.56 84 ASP A N 1
ATOM 690 C CA . ASP A 1 84 ? 19.435 -8.974 -18.252 1.00 92.56 84 ASP A CA 1
ATOM 691 C C . ASP A 1 84 ? 18.146 -9.584 -18.819 1.00 92.56 84 ASP A C 1
ATOM 693 O O . ASP A 1 84 ? 18.081 -9.840 -20.027 1.00 92.56 84 ASP A O 1
ATOM 697 N N . ALA A 1 85 ? 17.102 -9.704 -17.987 1.00 91.19 85 ALA A N 1
ATOM 698 C CA . ALA A 1 85 ? 15.783 -10.214 -18.372 1.00 91.19 85 ALA A CA 1
ATOM 699 C C . ALA A 1 85 ? 15.057 -9.327 -19.401 1.00 91.19 85 ALA A C 1
ATOM 701 O O . ALA A 1 85 ? 14.434 -9.838 -20.324 1.00 91.19 85 ALA A O 1
ATOM 702 N N . GLU A 1 86 ? 15.151 -8.004 -19.258 1.00 89.75 86 GLU A N 1
ATOM 703 C CA . GLU A 1 86 ? 14.508 -7.019 -20.146 1.00 89.75 86 GLU A CA 1
ATOM 704 C C . GLU A 1 86 ? 15.445 -6.533 -21.267 1.00 89.75 86 GLU A C 1
ATOM 706 O O . GLU A 1 86 ? 15.118 -5.624 -22.031 1.00 89.75 86 GLU A O 1
ATOM 711 N N . HIS A 1 87 ? 16.642 -7.119 -21.363 1.00 90.25 87 HIS A N 1
ATOM 712 C CA . HIS A 1 87 ? 17.666 -6.804 -22.359 1.00 90.25 87 HIS A CA 1
ATOM 713 C C . HIS A 1 87 ? 18.088 -5.320 -22.409 1.00 90.25 87 HIS A C 1
ATOM 715 O O . HIS A 1 87 ? 18.388 -4.764 -23.471 1.00 90.25 87 HIS A O 1
ATOM 721 N N . VAL A 1 88 ? 18.179 -4.679 -21.241 1.00 90.88 88 VAL A N 1
ATOM 722 C CA . VAL A 1 88 ? 18.600 -3.283 -21.055 1.00 90.88 88 VAL A CA 1
ATOM 723 C C . VAL A 1 88 ? 19.722 -3.158 -20.023 1.00 90.88 88 VAL A C 1
ATOM 725 O O . VAL A 1 88 ? 19.939 -4.013 -19.175 1.00 90.88 88 VAL A O 1
ATOM 728 N N . SER A 1 89 ? 20.459 -2.047 -20.046 1.00 92.19 89 SER A N 1
ATOM 729 C CA . SER A 1 89 ? 21.498 -1.817 -19.036 1.00 92.19 89 SER A CA 1
ATOM 730 C C . SER A 1 89 ? 20.908 -1.531 -17.650 1.00 92.19 89 SER A C 1
ATOM 732 O O . SER A 1 89 ? 19.877 -0.866 -17.540 1.00 92.19 89 SER A O 1
ATOM 734 N N . LYS A 1 90 ? 21.636 -1.892 -16.582 1.00 95.25 90 LYS A N 1
ATOM 735 C CA . LYS A 1 90 ? 21.323 -1.520 -15.184 1.00 95.25 90 LYS A CA 1
ATOM 736 C C . LYS A 1 90 ? 20.950 -0.038 -15.028 1.00 95.25 90 LYS A C 1
ATOM 738 O O . LYS A 1 90 ? 20.004 0.309 -14.326 1.00 95.25 90 LYS A O 1
ATOM 743 N N . ALA A 1 91 ? 21.680 0.854 -15.703 1.00 94.44 91 ALA A N 1
ATOM 744 C CA . ALA A 1 91 ? 21.415 2.293 -15.660 1.00 94.44 91 ALA A CA 1
ATOM 745 C C . ALA A 1 91 ? 20.050 2.665 -16.267 1.00 94.44 91 ALA A C 1
ATOM 747 O O . ALA A 1 91 ? 19.423 3.631 -15.842 1.00 94.44 91 ALA A O 1
ATOM 748 N N . THR A 1 92 ? 19.591 1.912 -17.266 1.00 92.88 92 THR A N 1
ATOM 749 C CA . THR A 1 92 ? 18.271 2.090 -17.877 1.00 92.88 92 THR A CA 1
ATOM 750 C C . THR A 1 92 ? 17.167 1.612 -16.946 1.00 92.88 92 THR A C 1
ATOM 752 O O . THR A 1 92 ? 16.211 2.356 -16.758 1.00 92.88 92 THR A O 1
ATOM 755 N N . VAL A 1 93 ? 17.346 0.461 -16.287 1.00 95.81 93 VAL A N 1
ATOM 756 C CA . VAL A 1 93 ? 16.421 -0.021 -15.246 1.00 95.81 93 VAL A CA 1
ATOM 757 C C . VAL A 1 93 ? 16.284 1.002 -14.122 1.00 95.81 93 VAL A C 1
ATOM 759 O O . VAL A 1 93 ? 15.175 1.404 -13.795 1.00 95.81 93 VAL A O 1
ATOM 762 N N . CYS A 1 94 ? 17.405 1.511 -13.599 1.00 96.62 94 CYS A N 1
ATOM 763 C CA . CYS A 1 94 ? 17.408 2.538 -12.552 1.00 96.62 94 CYS A CA 1
ATOM 764 C C . CYS A 1 94 ? 16.586 3.780 -12.944 1.00 96.62 94 CYS A C 1
ATOM 766 O O . CYS A 1 94 ? 15.757 4.258 -12.171 1.00 96.62 94 CYS A O 1
ATOM 768 N N . ARG A 1 95 ? 16.773 4.283 -14.174 1.00 95.75 95 ARG A N 1
ATOM 769 C CA . ARG A 1 95 ? 15.992 5.420 -14.686 1.00 95.75 95 ARG A CA 1
ATOM 770 C C . ARG A 1 95 ? 14.514 5.081 -14.858 1.00 95.75 95 ARG A C 1
ATOM 772 O O . ARG A 1 95 ? 13.685 5.919 -14.530 1.00 95.75 95 ARG A O 1
ATOM 779 N N . ALA A 1 96 ? 14.189 3.891 -15.360 1.00 95.69 96 ALA A N 1
ATOM 780 C CA . ALA A 1 96 ? 12.808 3.457 -15.544 1.00 95.69 96 ALA A CA 1
ATOM 781 C C . ALA A 1 96 ? 12.067 3.379 -14.202 1.00 95.69 96 ALA A C 1
ATOM 783 O O . ALA A 1 96 ? 11.039 4.034 -14.049 1.00 95.69 96 ALA A O 1
ATOM 784 N N . VAL A 1 97 ? 12.650 2.691 -13.212 1.00 97.06 97 VAL A N 1
ATOM 785 C CA . VAL A 1 97 ? 12.117 2.602 -11.843 1.00 97.06 97 VAL A CA 1
ATOM 786 C C . VAL A 1 97 ? 11.894 3.999 -11.270 1.00 97.06 97 VAL A C 1
ATOM 788 O O . VAL A 1 97 ? 10.777 4.331 -10.890 1.00 97.06 97 VAL A O 1
ATOM 791 N N . ARG A 1 98 ? 12.916 4.866 -11.294 1.00 96.62 98 ARG A N 1
ATOM 792 C CA . ARG A 1 98 ? 12.796 6.237 -10.776 1.00 96.62 98 ARG A CA 1
ATOM 793 C C . ARG A 1 98 ? 11.685 7.030 -11.465 1.00 96.62 98 ARG A C 1
ATOM 795 O O . ARG A 1 98 ? 10.893 7.672 -10.780 1.00 96.62 98 ARG A O 1
ATOM 802 N N . ASN A 1 99 ? 11.637 7.017 -12.797 1.00 95.69 99 ASN A N 1
ATOM 803 C CA . ASN A 1 99 ? 10.657 7.791 -13.561 1.00 95.69 99 ASN A CA 1
ATOM 804 C C . ASN A 1 99 ? 9.228 7.329 -13.259 1.00 95.69 99 ASN A C 1
ATOM 806 O O . ASN A 1 99 ? 8.360 8.162 -13.010 1.00 95.69 99 ASN A O 1
ATOM 810 N N . VAL A 1 100 ? 9.001 6.013 -13.233 1.00 97.38 100 VAL A N 1
ATOM 811 C CA . VAL A 1 100 ? 7.687 5.428 -12.945 1.00 97.38 100 VAL A CA 1
ATOM 812 C C . VAL A 1 100 ? 7.273 5.697 -11.500 1.00 97.38 100 VAL A C 1
ATOM 814 O O . VAL A 1 100 ? 6.161 6.160 -11.280 1.00 97.38 100 VAL A O 1
ATOM 817 N N . THR A 1 101 ? 8.160 5.523 -10.514 1.00 96.81 101 THR A N 1
ATOM 818 C CA . THR A 1 101 ? 7.849 5.828 -9.106 1.00 96.81 101 THR A CA 1
ATOM 819 C C . THR A 1 101 ? 7.502 7.304 -8.898 1.00 96.81 101 THR A C 1
ATOM 821 O O . THR A 1 101 ? 6.547 7.621 -8.190 1.00 96.81 101 THR A O 1
ATOM 824 N N . VAL A 1 102 ? 8.231 8.227 -9.535 1.00 96.38 102 VAL A N 1
ATOM 825 C CA . VAL A 1 102 ? 7.916 9.664 -9.466 1.00 96.38 102 VAL A CA 1
ATOM 826 C C . VAL A 1 102 ? 6.574 9.970 -10.134 1.00 96.38 102 VAL A C 1
ATOM 828 O O . VAL A 1 102 ? 5.811 10.773 -9.600 1.00 96.38 102 VAL A O 1
ATOM 831 N N . ALA A 1 103 ? 6.265 9.336 -11.268 1.00 96.88 103 ALA A N 1
ATOM 832 C CA . ALA A 1 103 ? 4.979 9.497 -11.941 1.00 96.88 103 ALA A CA 1
ATOM 833 C C . ALA A 1 103 ? 3.814 8.958 -11.090 1.00 96.88 103 ALA A C 1
ATOM 835 O O . ALA A 1 103 ? 2.829 9.667 -10.901 1.00 96.88 103 ALA A O 1
ATOM 836 N N . LEU A 1 104 ? 3.959 7.775 -10.485 1.00 96.19 104 LEU A N 1
ATOM 837 C CA . LEU A 1 104 ? 2.977 7.208 -9.553 1.00 96.19 104 LEU A CA 1
ATOM 838 C C . LEU A 1 104 ? 2.741 8.129 -8.351 1.00 96.19 104 LEU A C 1
ATOM 840 O O . LEU A 1 104 ? 1.596 8.403 -8.003 1.00 96.19 104 LEU A O 1
ATOM 844 N N . LYS A 1 105 ? 3.810 8.686 -7.763 1.00 95.12 105 LYS A N 1
ATOM 845 C CA . LYS A 1 105 ? 3.698 9.636 -6.645 1.00 95.12 105 LYS A CA 1
ATOM 846 C C . LYS A 1 105 ? 2.855 10.863 -7.006 1.00 95.12 105 LYS A C 1
ATOM 848 O O . LYS A 1 105 ? 2.112 11.349 -6.160 1.00 95.12 105 LYS A O 1
ATOM 853 N N . ARG A 1 106 ? 2.949 11.367 -8.242 1.00 95.50 106 ARG A N 1
ATOM 854 C CA . ARG A 1 106 ? 2.145 12.518 -8.701 1.00 95.50 106 ARG A CA 1
ATOM 855 C C . ARG A 1 106 ? 0.652 12.210 -8.742 1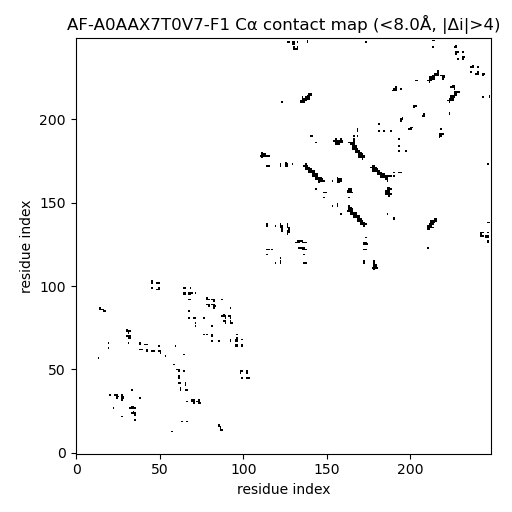.00 95.50 106 ARG A C 1
ATOM 857 O O . ARG A 1 106 ? -0.145 13.109 -8.513 1.00 95.50 106 ARG A O 1
ATOM 864 N N . LEU A 1 107 ? 0.296 10.962 -9.026 1.00 95.62 107 LEU A N 1
ATOM 865 C CA . LEU A 1 107 ? -1.090 10.510 -9.110 1.00 95.62 107 LEU A CA 1
ATOM 866 C C . LEU A 1 107 ? -1.632 9.995 -7.770 1.00 95.62 107 LEU A C 1
ATOM 868 O O . LEU A 1 107 ? -2.820 9.709 -7.683 1.00 95.62 107 LEU A O 1
ATOM 872 N N . LEU A 1 108 ? -0.799 9.892 -6.726 1.00 94.38 108 LEU A N 1
ATOM 873 C CA . LEU A 1 108 ? -1.158 9.265 -5.450 1.00 94.38 108 LEU A CA 1
ATOM 874 C C . LEU A 1 108 ? -2.496 9.774 -4.899 1.00 94.38 108 LEU A C 1
ATOM 876 O O . LEU A 1 108 ? -3.379 8.972 -4.620 1.00 94.38 108 LEU A O 1
ATOM 880 N N . TYR A 1 109 ? -2.672 11.094 -4.812 1.00 93.25 109 TYR A N 1
ATOM 881 C CA . TYR A 1 109 ? -3.881 11.708 -4.251 1.00 93.25 109 TYR A CA 1
ATOM 882 C C . TYR A 1 109 ? -5.117 11.619 -5.157 1.00 93.25 109 TYR A C 1
ATOM 884 O O . TYR A 1 109 ? -6.219 11.903 -4.705 1.00 93.25 109 TYR A O 1
ATOM 892 N N . SER A 1 110 ? -4.964 11.210 -6.420 1.00 94.62 110 SER A N 1
ATOM 893 C CA . SER A 1 110 ? -6.104 10.884 -7.286 1.00 94.62 110 SER A CA 1
ATOM 894 C C . SER A 1 110 ? -6.676 9.499 -6.983 1.00 94.62 110 SER A C 1
ATOM 896 O O . SER A 1 110 ? -7.837 9.248 -7.286 1.00 94.62 110 SER A O 1
ATOM 898 N N . PHE A 1 111 ? -5.884 8.605 -6.381 1.00 94.62 111 PHE A N 1
ATOM 899 C CA . PHE A 1 111 ? -6.287 7.229 -6.083 1.00 94.62 111 PHE A CA 1
ATOM 900 C C . PHE A 1 111 ? -6.492 6.989 -4.584 1.00 94.62 111 PHE A C 1
ATOM 902 O O . PHE A 1 111 ? -7.489 6.378 -4.208 1.00 94.62 111 PHE A O 1
ATOM 909 N N . VAL A 1 112 ? -5.609 7.510 -3.731 1.00 96.56 112 VAL A N 1
ATOM 910 C CA . VAL A 1 112 ? -5.665 7.369 -2.271 1.00 96.56 112 VAL A CA 1
ATOM 911 C C . VAL A 1 112 ? -6.439 8.544 -1.685 1.00 96.56 112 VAL A C 1
ATOM 913 O O . VAL A 1 112 ? -5.887 9.616 -1.431 1.00 96.56 112 VAL A O 1
ATOM 916 N N . VAL A 1 113 ? -7.743 8.337 -1.519 1.00 95.31 113 VAL A N 1
ATOM 917 C CA . VAL A 1 113 ? -8.686 9.317 -0.971 1.00 95.31 113 VAL A CA 1
ATOM 918 C C . VAL A 1 113 ? -9.510 8.642 0.116 1.00 95.31 113 VAL A C 1
ATOM 920 O O . VAL A 1 113 ? -10.012 7.541 -0.092 1.00 95.31 113 VAL A O 1
ATOM 923 N N . PHE A 1 114 ? -9.669 9.306 1.260 1.00 96.50 114 PHE A N 1
ATOM 924 C CA . PHE A 1 114 ? -10.452 8.808 2.391 1.00 96.50 114 PHE A CA 1
ATOM 925 C C . PHE A 1 114 ? -11.846 9.464 2.441 1.00 96.50 114 PHE A C 1
ATOM 927 O O . PHE A 1 114 ? -11.927 10.678 2.243 1.00 96.50 114 PHE A O 1
ATOM 934 N N . PRO A 1 115 ? -12.940 8.717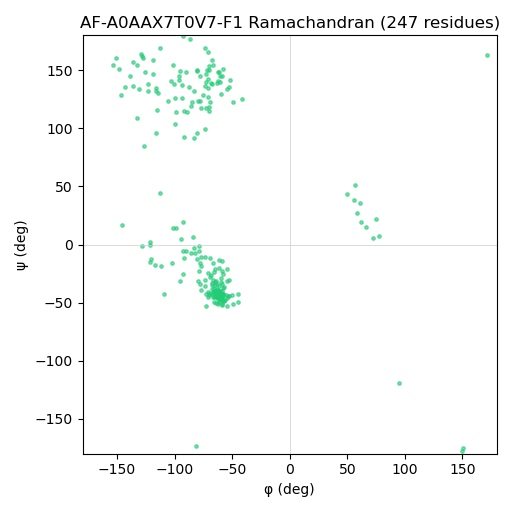 2.719 1.00 94.38 115 PRO A N 1
ATOM 935 C CA . PRO A 1 115 ? -13.003 7.271 2.993 1.00 94.38 115 PRO A CA 1
ATOM 936 C C . PRO A 1 115 ? -12.939 6.392 1.733 1.00 94.38 115 PRO A C 1
ATOM 938 O O . PRO A 1 115 ? -12.974 5.172 1.825 1.00 94.38 115 PRO A O 1
ATOM 941 N N . GLY A 1 116 ? -12.870 6.997 0.552 1.00 91.06 116 GLY A N 1
ATOM 942 C CA . GLY A 1 116 ? -12.797 6.311 -0.731 1.00 91.06 116 GLY A CA 1
ATOM 943 C C . GLY A 1 116 ? -13.454 7.140 -1.826 1.00 91.06 116 GLY A C 1
ATOM 944 O O . GLY A 1 116 ? -13.979 8.223 -1.579 1.00 91.06 116 GLY A O 1
ATOM 945 N N . HIS A 1 117 ? -13.487 6.592 -3.040 1.00 90.56 117 HIS A N 1
ATOM 946 C CA . HIS A 1 117 ? -14.206 7.188 -4.180 1.00 90.56 117 HIS A CA 1
ATOM 947 C C . HIS A 1 117 ? -15.686 6.795 -4.234 1.00 90.56 117 HIS A C 1
ATOM 949 O O . HIS A 1 117 ? -16.446 7.291 -5.063 1.00 90.56 117 HIS A O 1
ATOM 955 N N . ARG A 1 118 ? -16.107 5.866 -3.370 1.00 92.06 118 ARG A N 1
ATOM 956 C CA . ARG A 1 118 ? -17.486 5.379 -3.299 1.00 92.06 118 ARG A CA 1
ATOM 957 C C . ARG A 1 118 ? -18.264 6.140 -2.226 1.00 92.06 118 ARG A C 1
ATOM 959 O O . ARG A 1 118 ? -17.688 6.488 -1.198 1.00 92.06 118 ARG A O 1
ATOM 966 N N . PRO A 1 119 ? -19.585 6.322 -2.397 1.00 93.31 119 PRO A N 1
ATOM 967 C CA . PRO A 1 119 ? -20.433 6.831 -1.327 1.00 93.31 119 PRO A CA 1
ATOM 968 C C . PRO A 1 119 ? -20.270 6.016 -0.036 1.00 93.31 119 PRO A C 1
ATOM 970 O O . PRO A 1 119 ? -20.325 4.784 -0.070 1.00 93.31 119 PRO A O 1
ATOM 973 N N . THR A 1 120 ? -20.153 6.697 1.107 1.00 92.81 120 THR A N 1
ATOM 974 C CA . THR A 1 120 ? -19.859 6.097 2.423 1.00 92.81 120 THR A CA 1
ATOM 975 C C . THR A 1 120 ? -20.797 4.951 2.808 1.00 92.81 120 THR A C 1
ATOM 977 O O . THR A 1 120 ? -20.371 4.005 3.467 1.00 92.81 120 THR A O 1
ATOM 980 N N . ARG A 1 121 ? -22.061 4.978 2.361 1.00 94.69 121 ARG A N 1
ATOM 981 C CA . ARG A 1 121 ? -23.016 3.874 2.571 1.00 94.69 121 ARG A CA 1
ATOM 982 C C . ARG A 1 121 ? -22.494 2.530 2.049 1.00 94.69 121 ARG A C 1
ATOM 984 O O . ARG A 1 121 ? -22.565 1.539 2.760 1.00 94.69 121 ARG A O 1
ATOM 991 N N . PHE A 1 122 ? -21.889 2.515 0.861 1.00 95.19 122 PHE A N 1
ATOM 992 C CA . PHE A 1 122 ? -21.395 1.289 0.236 1.00 95.19 122 PHE A CA 1
ATOM 993 C C . PHE A 1 122 ? -20.126 0.781 0.913 1.00 95.19 122 PHE A C 1
ATOM 995 O O . PHE A 1 122 ? -19.897 -0.423 0.962 1.00 95.19 122 PHE A O 1
ATOM 1002 N N . ILE A 1 123 ? -19.317 1.695 1.453 1.00 94.81 123 ILE A N 1
ATOM 1003 C CA . ILE A 1 123 ? -18.135 1.347 2.243 1.00 94.81 123 ILE A CA 1
ATOM 1004 C C . ILE A 1 123 ? -18.585 0.644 3.531 1.00 94.81 123 ILE A C 1
ATOM 1006 O O . ILE A 1 123 ? -18.141 -0.470 3.803 1.00 94.81 123 ILE A O 1
ATOM 1010 N N . LYS A 1 124 ? -19.555 1.228 4.250 1.00 96.25 124 LYS A N 1
ATOM 1011 C CA . LYS A 1 124 ? -20.147 0.631 5.459 1.00 96.25 124 LYS A CA 1
ATOM 1012 C C . LYS A 1 124 ? -20.773 -0.731 5.204 1.00 96.25 124 L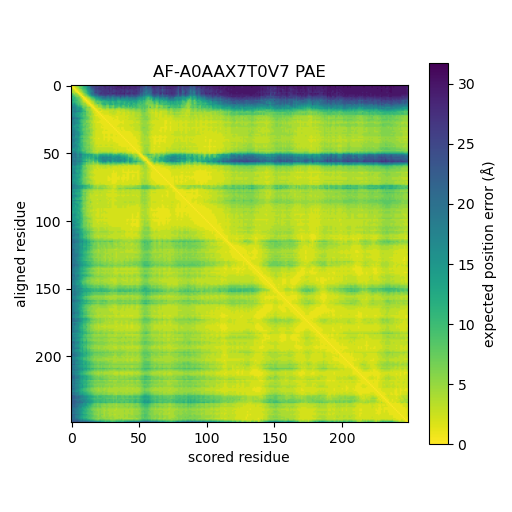YS A C 1
ATOM 1014 O O . LYS A 1 124 ? -20.530 -1.665 5.960 1.00 96.25 124 LYS A O 1
ATOM 1019 N N . GLU A 1 125 ? -21.564 -0.851 4.142 1.00 96.19 125 GLU A N 1
ATOM 1020 C CA . GLU A 1 125 ? -22.159 -2.125 3.734 1.00 96.19 125 GLU A CA 1
ATOM 1021 C C . GLU A 1 125 ? -21.090 -3.168 3.392 1.00 96.19 125 GLU A C 1
ATOM 1023 O O . GLU A 1 125 ? -21.233 -4.331 3.761 1.00 96.19 125 GLU A O 1
ATOM 1028 N N . GLY A 1 126 ? -20.015 -2.760 2.709 1.00 94.88 126 GLY A N 1
ATOM 1029 C CA . GLY A 1 126 ? -18.882 -3.624 2.388 1.00 94.88 126 GLY A CA 1
ATOM 1030 C C . GLY A 1 126 ? -18.228 -4.197 3.641 1.00 94.88 126 GLY A C 1
ATOM 1031 O O . GLY A 1 126 ? -18.108 -5.412 3.758 1.00 94.88 126 GLY A O 1
ATOM 1032 N N . CYS A 1 127 ? -17.883 -3.343 4.607 1.00 94.31 127 CYS A N 1
ATOM 1033 C CA . CYS A 1 127 ? -17.293 -3.782 5.873 1.00 94.31 127 CYS A CA 1
ATOM 1034 C C . CYS A 1 127 ? -18.261 -4.657 6.683 1.00 94.31 127 CYS A C 1
ATOM 1036 O O . CYS A 1 127 ? -17.869 -5.694 7.218 1.00 94.31 127 CYS A O 1
ATOM 1038 N N . HIS A 1 128 ? -19.544 -4.288 6.725 1.00 96.38 128 HIS A N 1
ATOM 1039 C CA . HIS A 1 128 ? -20.561 -5.054 7.442 1.00 96.38 128 HIS A CA 1
ATOM 1040 C C . HIS A 1 128 ? -20.723 -6.477 6.884 1.00 96.38 128 HIS A C 1
ATOM 1042 O O . HIS A 1 128 ? -20.904 -7.416 7.655 1.00 96.38 128 HIS A O 1
ATOM 1048 N N . LYS A 1 129 ? -20.598 -6.671 5.566 1.00 96.69 129 LYS A N 1
ATOM 1049 C CA . LYS A 1 129 ? -20.688 -7.999 4.934 1.00 96.69 129 LYS A CA 1
ATOM 1050 C C . LYS A 1 129 ? -19.570 -8.964 5.345 1.00 96.69 129 LYS A C 1
ATOM 1052 O O . LYS A 1 129 ? -19.771 -10.166 5.212 1.00 96.69 129 LYS A O 1
ATOM 1057 N N . ILE A 1 130 ? -18.429 -8.475 5.842 1.00 95.38 130 ILE A N 1
ATOM 1058 C CA . ILE A 1 130 ? -17.293 -9.331 6.224 1.00 95.38 130 ILE A CA 1
ATOM 1059 C C . ILE A 1 130 ? -17.595 -10.093 7.520 1.00 95.38 130 ILE A C 1
ATOM 1061 O O . ILE A 1 130 ? -17.474 -11.316 7.572 1.00 95.38 130 ILE A O 1
ATOM 1065 N N . ALA A 1 131 ? -17.988 -9.378 8.578 1.00 95.06 131 ALA A N 1
ATOM 1066 C CA . ALA A 1 131 ? -18.192 -9.981 9.899 1.00 95.06 131 ALA A CA 1
ATOM 1067 C C . ALA A 1 131 ? -19.332 -9.356 10.722 1.00 95.06 131 ALA A C 1
ATOM 1069 O O . ALA A 1 131 ? -19.394 -9.544 11.935 1.00 95.06 131 ALA A O 1
ATOM 1070 N N . GLY A 1 132 ? -20.231 -8.601 10.089 1.00 94.19 132 GLY A N 1
ATOM 1071 C CA . GLY A 1 132 ? -21.384 -7.981 10.744 1.00 94.19 132 GLY A CA 1
ATOM 1072 C C . GLY A 1 132 ? -21.064 -6.719 11.548 1.00 94.19 132 GLY A C 1
ATOM 1073 O O . GLY A 1 132 ? -21.952 -6.194 12.216 1.00 94.19 132 GLY A O 1
ATOM 1074 N N . PHE A 1 133 ? -19.833 -6.195 11.490 1.00 94.25 133 PHE A N 1
ATOM 1075 C CA . PHE A 1 133 ? -19.448 -5.010 12.259 1.00 94.25 133 PHE A CA 1
ATOM 1076 C C . PHE A 1 133 ? -20.087 -3.741 11.653 1.00 94.25 133 PHE A C 1
ATOM 1078 O O . PHE A 1 133 ? -19.830 -3.421 10.490 1.00 94.25 133 PHE A O 1
ATOM 1085 N N . PRO A 1 134 ? -20.959 -3.019 12.381 1.00 94.25 134 PRO A N 1
ATOM 1086 C CA . PRO A 1 134 ? -21.717 -1.909 11.811 1.00 94.25 134 PRO A CA 1
ATOM 1087 C C . PRO A 1 134 ? -20.897 -0.615 11.722 1.00 94.25 134 PRO A C 1
ATOM 1089 O O . PRO A 1 134 ? -20.042 -0.332 12.556 1.00 94.25 134 PRO A O 1
ATOM 1092 N N . GLY A 1 135 ? -21.211 0.222 10.729 1.00 96.00 135 GLY A N 1
ATOM 1093 C CA . GLY A 1 135 ? -20.750 1.616 10.675 1.00 96.00 135 GLY A CA 1
ATOM 1094 C C . GLY A 1 135 ? -19.268 1.833 10.349 1.00 96.00 135 GLY A C 1
ATOM 1095 O O . GLY A 1 135 ? -18.828 2.983 10.365 1.00 96.00 135 GLY A O 1
ATOM 1096 N N . VAL A 1 136 ? -18.519 0.778 10.029 1.00 97.38 136 VAL A N 1
ATOM 1097 C CA . VAL A 1 136 ? -17.087 0.843 9.708 1.00 97.38 136 VAL A CA 1
ATOM 1098 C C . VAL A 1 136 ? -16.864 1.511 8.352 1.00 97.38 136 VAL A C 1
ATOM 1100 O O . VAL A 1 136 ? -17.555 1.200 7.387 1.00 97.38 136 VAL A O 1
ATOM 1103 N N . ILE A 1 137 ? -15.906 2.431 8.276 1.00 96.94 137 ILE A N 1
ATOM 1104 C CA . ILE A 1 137 ? -15.531 3.135 7.037 1.00 96.94 137 ILE A CA 1
ATOM 1105 C C . ILE A 1 137 ? -14.064 2.936 6.646 1.00 96.94 137 ILE A C 1
ATOM 1107 O O . ILE A 1 137 ? -13.613 3.493 5.650 1.00 96.94 137 ILE A O 1
ATOM 1111 N N . GLY A 1 138 ? -13.330 2.137 7.417 1.00 96.94 138 GLY A N 1
ATOM 1112 C CA . GLY A 1 138 ? -11.971 1.727 7.109 1.00 96.94 138 GLY A CA 1
ATOM 1113 C C . GLY A 1 138 ? -11.325 0.982 8.271 1.00 96.94 138 GLY A C 1
ATOM 1114 O O . GLY A 1 138 ? -11.784 1.047 9.413 1.00 96.94 138 GLY A O 1
ATOM 1115 N N . CYS A 1 139 ? -10.243 0.287 7.970 1.00 97.38 139 CYS A N 1
ATOM 1116 C CA . CYS A 1 139 ? -9.404 -0.413 8.931 1.00 97.38 139 CYS A CA 1
ATOM 1117 C C . CYS A 1 139 ? -8.018 0.233 8.905 1.00 97.38 139 CYS A C 1
ATOM 1119 O O . CYS A 1 139 ? -7.485 0.464 7.822 1.00 97.38 139 CYS A O 1
ATOM 1121 N N . THR A 1 140 ? -7.455 0.552 10.072 1.00 97.31 140 THR A N 1
ATOM 1122 C CA . THR A 1 140 ? -6.103 1.114 10.201 1.00 97.31 140 THR A CA 1
ATOM 1123 C C . THR A 1 140 ? -5.123 0.046 10.666 1.00 97.31 140 THR A C 1
ATOM 1125 O O . THR A 1 140 ? -5.448 -0.791 11.519 1.00 97.31 140 THR A O 1
ATOM 1128 N N . ASP A 1 141 ? -3.919 0.072 10.104 1.00 96.12 141 ASP A N 1
ATOM 1129 C CA . ASP A 1 141 ? -2.808 -0.739 10.590 1.00 96.12 141 ASP A CA 1
ATOM 1130 C C . ASP A 1 141 ? -1.445 -0.122 10.258 1.00 96.12 141 ASP A C 1
ATOM 1132 O O . ASP A 1 141 ? -1.314 0.654 9.306 1.00 96.12 141 ASP A O 1
ATOM 1136 N N . GLY A 1 142 ? -0.442 -0.463 11.066 1.00 95.44 142 GLY A N 1
ATOM 1137 C CA . GLY A 1 142 ? 0.957 -0.100 10.849 1.00 95.44 142 GLY A CA 1
ATOM 1138 C C . GLY A 1 142 ? 1.730 -1.215 10.144 1.00 95.44 142 GLY A C 1
ATOM 1139 O O . GLY A 1 142 ? 1.554 -2.401 10.422 1.00 95.44 142 GLY A O 1
ATOM 1140 N N . THR A 1 143 ? 2.630 -0.853 9.233 1.00 95.50 143 THR A N 1
ATOM 1141 C CA . THR A 1 143 ? 3.557 -1.791 8.596 1.00 95.50 143 THR A CA 1
ATOM 1142 C C . THR A 1 143 ? 4.965 -1.217 8.521 1.00 95.50 143 THR A C 1
ATOM 1144 O O . THR A 1 143 ? 5.177 -0.060 8.165 1.00 95.50 143 THR A O 1
ATOM 1147 N N . HIS A 1 144 ? 5.960 -2.041 8.843 1.00 97.06 144 HIS A N 1
ATOM 1148 C CA . HIS A 1 144 ? 7.362 -1.640 8.803 1.00 97.06 144 HIS A CA 1
ATOM 1149 C C . HIS A 1 144 ? 7.971 -1.970 7.444 1.00 97.06 144 HIS A C 1
ATOM 1151 O O . HIS A 1 144 ? 8.142 -3.142 7.107 1.00 97.06 144 HIS A O 1
ATOM 1157 N N . ILE A 1 145 ? 8.365 -0.938 6.699 1.00 96.62 145 ILE A N 1
ATOM 1158 C CA . ILE A 1 145 ? 9.111 -1.077 5.447 1.00 96.62 145 ILE A CA 1
ATOM 1159 C C . ILE A 1 145 ? 10.608 -1.080 5.773 1.00 96.62 145 ILE A C 1
ATOM 1161 O O . ILE A 1 145 ? 11.110 -0.057 6.250 1.00 96.62 145 ILE A O 1
ATOM 1165 N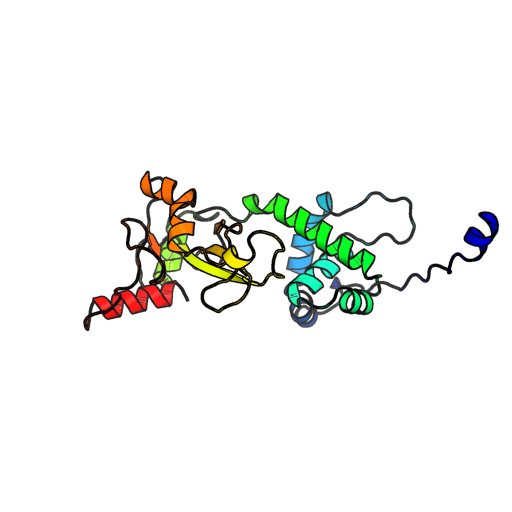 N . PRO A 1 146 ? 11.334 -2.194 5.548 1.00 96.50 146 PRO A N 1
ATOM 1166 C CA . PRO A 1 146 ? 12.759 -2.265 5.843 1.00 96.50 146 PRO A CA 1
ATOM 1167 C C . PRO A 1 146 ? 13.552 -1.237 5.040 1.00 96.50 146 PRO A C 1
ATOM 1169 O O . PRO A 1 146 ? 13.311 -1.040 3.846 1.00 96.50 146 PRO A O 1
ATOM 1172 N N . ILE A 1 147 ? 14.533 -0.620 5.688 1.00 96.31 147 ILE A N 1
ATOM 1173 C CA . ILE A 1 147 ? 15.468 0.304 5.049 1.00 96.31 147 ILE A CA 1
ATOM 1174 C C . ILE A 1 147 ? 16.906 -0.088 5.369 1.00 96.31 147 ILE A C 1
ATOM 1176 O O . ILE A 1 147 ? 17.183 -0.813 6.320 1.00 96.31 147 ILE A O 1
ATOM 1180 N N . ILE A 1 148 ? 17.838 0.427 4.572 1.00 95.44 148 ILE A N 1
ATOM 1181 C CA . ILE A 1 148 ? 19.249 0.435 4.955 1.00 95.44 148 ILE A CA 1
ATOM 1182 C C . ILE A 1 148 ? 19.398 1.396 6.139 1.00 95.44 148 ILE A C 1
ATOM 1184 O O . ILE A 1 148 ? 18.802 2.475 6.118 1.00 95.44 148 ILE A O 1
ATOM 1188 N N . ALA A 1 149 ? 20.187 1.003 7.142 1.00 96.06 149 ALA A N 1
ATOM 1189 C CA . ALA A 1 149 ? 20.453 1.814 8.324 1.00 96.06 149 ALA A CA 1
ATOM 1190 C C . ALA A 1 149 ? 20.860 3.249 7.929 1.00 96.06 149 ALA A C 1
ATOM 1192 O O . ALA A 1 149 ? 21.810 3.424 7.153 1.00 96.06 149 ALA A O 1
ATOM 1193 N N . PRO A 1 150 ? 20.141 4.279 8.408 1.00 95.12 150 PRO A N 1
ATOM 1194 C CA . PRO A 1 150 ? 20.494 5.655 8.109 1.00 95.12 150 PRO A CA 1
ATOM 1195 C C . PRO A 1 150 ? 21.758 6.057 8.871 1.00 95.12 150 PRO A C 1
ATOM 1197 O O . PRO A 1 150 ? 22.026 5.566 9.960 1.00 95.12 150 PRO A O 1
ATOM 1200 N N . SER A 1 151 ? 22.541 6.978 8.309 1.00 95.69 151 SER A N 1
ATOM 1201 C CA . SER A 1 151 ? 23.772 7.468 8.948 1.00 95.69 151 SER A CA 1
ATOM 1202 C C . SER A 1 151 ? 23.529 8.534 10.022 1.00 95.69 151 SER A C 1
ATOM 1204 O O . SER A 1 151 ? 24.450 8.889 10.749 1.00 95.69 151 SER A O 1
ATOM 1206 N N . VAL A 1 152 ? 22.316 9.086 10.088 1.00 94.44 152 VAL A N 1
ATOM 1207 C CA . VAL A 1 152 ? 21.902 10.133 11.031 1.00 94.44 152 VAL A CA 1
ATOM 1208 C C . VAL A 1 152 ? 20.702 9.612 11.807 1.00 94.44 152 VAL A C 1
ATOM 1210 O O . VAL A 1 152 ? 19.772 9.096 11.189 1.00 94.44 152 VAL A O 1
ATOM 1213 N N . ASN A 1 153 ? 20.729 9.762 13.134 1.00 94.44 153 ASN A N 1
ATOM 1214 C CA . ASN A 1 153 ? 19.679 9.302 14.048 1.00 94.44 153 ASN A CA 1
ATOM 1215 C C . ASN A 1 153 ? 19.271 7.839 13.805 1.00 94.44 153 ASN A C 1
ATOM 1217 O O . ASN A 1 153 ? 18.094 7.502 13.761 1.00 94.44 153 ASN A O 1
ATOM 1221 N N . GLU A 1 154 ? 20.264 6.972 13.605 1.00 96.06 154 GLU A N 1
ATOM 1222 C CA . GLU A 1 154 ? 20.079 5.555 13.279 1.00 96.06 154 GLU A CA 1
ATOM 1223 C C . GLU A 1 154 ? 19.111 4.840 14.235 1.00 96.06 154 GLU A C 1
ATOM 1225 O O . GLU A 1 154 ? 18.202 4.144 13.771 1.00 96.06 154 GLU A O 1
ATOM 1230 N N . GLY A 1 155 ? 19.247 5.099 15.540 1.00 96.50 155 GLY A N 1
ATOM 1231 C CA . GLY A 1 155 ? 18.425 4.498 16.588 1.00 96.50 155 GLY A CA 1
ATOM 1232 C C . GLY A 1 155 ? 16.929 4.789 16.450 1.00 96.50 155 GLY A C 1
ATOM 1233 O O . GLY A 1 155 ? 16.115 3.932 16.787 1.00 96.50 155 GLY A O 1
ATOM 1234 N N . ASP A 1 156 ? 16.546 5.931 15.865 1.00 97.44 156 ASP A N 1
ATOM 1235 C CA . ASP A 1 156 ? 15.136 6.284 15.649 1.00 97.44 156 ASP A CA 1
ATOM 1236 C C . ASP A 1 156 ? 14.462 5.331 14.654 1.00 97.44 156 ASP A C 1
ATOM 1238 O O . ASP A 1 156 ? 13.245 5.154 14.659 1.00 97.44 156 ASP A O 1
ATOM 1242 N N . TYR A 1 157 ? 15.237 4.690 13.782 1.00 97.88 157 TYR A N 1
ATOM 1243 C CA . TYR A 1 157 ? 14.701 3.807 12.754 1.00 97.88 157 TYR A CA 1
ATOM 1244 C C . TYR A 1 157 ? 14.645 2.345 13.196 1.00 97.88 157 TYR A C 1
ATOM 1246 O O . TYR A 1 157 ? 14.077 1.527 12.470 1.00 97.88 157 TYR A O 1
ATOM 1254 N N . VAL A 1 158 ? 15.178 2.004 14.372 1.00 97.81 158 VAL A N 1
ATOM 1255 C CA . VAL A 1 158 ? 15.130 0.643 14.915 1.00 97.81 158 VAL A CA 1
ATOM 1256 C C . VAL A 1 158 ? 13.743 0.372 15.489 1.00 97.81 158 VAL A C 1
ATOM 1258 O O . VAL A 1 158 ? 13.294 1.027 16.427 1.00 97.81 158 VAL A O 1
ATOM 1261 N N . ASN A 1 159 ? 13.042 -0.606 14.919 1.00 96.50 159 ASN A N 1
ATOM 1262 C CA . ASN A 1 159 ? 11.715 -0.989 15.393 1.00 96.50 159 ASN A CA 1
ATOM 1263 C C . ASN A 1 159 ? 11.756 -2.018 16.535 1.00 96.50 159 ASN A C 1
ATOM 1265 O O . ASN A 1 159 ? 12.796 -2.576 16.883 1.00 96.50 159 ASN A O 1
ATOM 1269 N N . ARG A 1 160 ? 10.570 -2.359 17.056 1.00 93.81 160 ARG A N 1
ATOM 1270 C CA . ARG A 1 160 ? 10.371 -3.391 18.096 1.00 93.81 160 ARG A CA 1
ATOM 1271 C C . ARG A 1 160 ? 10.863 -4.801 17.730 1.00 93.81 160 ARG A C 1
ATOM 1273 O O . ARG A 1 160 ? 10.934 -5.656 18.602 1.00 93.81 160 ARG A O 1
ATOM 1280 N N . LYS A 1 161 ? 11.146 -5.065 16.450 1.00 94.88 161 LYS A N 1
ATOM 1281 C CA . LYS A 1 161 ? 11.698 -6.330 15.935 1.00 94.88 161 LYS A CA 1
ATOM 1282 C C . LYS A 1 161 ? 13.206 -6.225 15.650 1.00 94.88 161 LYS A C 1
ATOM 1284 O O . LYS A 1 161 ? 13.751 -7.088 14.970 1.00 94.88 161 LYS A O 1
ATOM 1289 N N . SER A 1 162 ? 13.858 -5.172 16.146 1.00 95.69 162 SER A N 1
ATOM 1290 C CA . SER A 1 162 ? 15.303 -4.943 16.056 1.00 95.69 162 SER A CA 1
ATOM 1291 C C . SER A 1 162 ? 15.845 -4.832 14.625 1.00 95.69 162 SER A C 1
ATOM 1293 O O . SER A 1 162 ? 16.966 -5.257 14.357 1.00 95.69 162 SER A O 1
ATOM 1295 N N . PHE A 1 163 ? 15.079 -4.237 13.702 1.00 97.44 163 PHE A N 1
ATOM 1296 C CA . PHE A 1 163 ? 15.579 -3.869 12.370 1.00 97.44 163 PHE A CA 1
ATOM 1297 C C . PHE A 1 163 ? 15.203 -2.436 11.970 1.00 97.44 163 PHE A C 1
ATOM 1299 O O . PHE A 1 163 ? 14.198 -1.890 12.434 1.00 97.44 163 PHE A O 1
ATOM 1306 N N . HIS A 1 164 ? 16.001 -1.835 11.080 1.00 98.19 164 HIS A N 1
ATOM 1307 C CA . HIS A 1 164 ? 15.767 -0.486 10.559 1.00 98.19 164 HIS A CA 1
ATOM 1308 C C . HIS A 1 164 ? 14.575 -0.442 9.617 1.00 98.19 164 HIS A C 1
ATOM 1310 O O . HIS A 1 164 ? 14.514 -1.180 8.631 1.00 98.19 164 HIS A O 1
ATOM 1316 N N . SER A 1 165 ? 13.634 0.456 9.879 1.00 98.19 165 SER A N 1
ATOM 1317 C CA . SER A 1 165 ? 12.439 0.589 9.053 1.00 98.19 165 SER A CA 1
ATOM 1318 C C . SER A 1 165 ? 11.870 1.997 9.045 1.00 98.19 165 SER A C 1
ATOM 1320 O O . SER A 1 165 ? 12.127 2.795 9.942 1.00 98.19 165 SER A O 1
ATOM 1322 N N . ILE A 1 166 ? 11.055 2.269 8.031 1.00 97.94 166 ILE A N 1
ATOM 1323 C CA . ILE A 1 166 ? 10.044 3.324 8.068 1.00 97.94 166 ILE A CA 1
ATOM 1324 C C . ILE A 1 166 ? 8.747 2.658 8.524 1.00 97.94 166 ILE A C 1
ATOM 1326 O O . ILE A 1 166 ? 8.334 1.661 7.924 1.00 97.94 166 ILE A O 1
ATOM 1330 N N . ASN A 1 167 ? 8.122 3.180 9.578 1.00 97.69 167 ASN A N 1
ATOM 1331 C CA . ASN A 1 167 ? 6.773 2.778 9.950 1.00 97.69 167 ASN A CA 1
ATOM 1332 C C . ASN A 1 167 ? 5.769 3.512 9.047 1.00 97.69 167 ASN A C 1
ATOM 1334 O O . ASN A 1 167 ? 5.784 4.741 8.929 1.00 97.69 167 ASN A O 1
ATOM 1338 N N . VAL A 1 168 ? 4.940 2.738 8.357 1.00 97.69 168 VAL A N 1
ATOM 1339 C CA . VAL A 1 168 ? 3.921 3.217 7.433 1.00 97.69 168 VAL A CA 1
ATOM 1340 C C . VAL A 1 168 ? 2.561 2.841 7.991 1.00 97.69 168 VAL A C 1
ATOM 1342 O O . VAL A 1 168 ? 2.228 1.661 8.059 1.00 97.69 168 VAL A O 1
ATOM 1345 N N . GLN A 1 169 ? 1.754 3.837 8.339 1.00 97.62 169 GLN A N 1
ATOM 1346 C CA . GLN A 1 169 ? 0.350 3.604 8.657 1.00 97.62 169 GLN A CA 1
ATOM 1347 C C . GLN A 1 169 ? -0.474 3.672 7.378 1.00 97.62 169 GLN A C 1
ATOM 1349 O O . GLN A 1 169 ? -0.300 4.584 6.565 1.00 97.62 169 GLN A O 1
ATOM 1354 N N . ILE A 1 170 ? -1.385 2.720 7.212 1.00 97.31 170 ILE A N 1
ATOM 1355 C CA . ILE A 1 170 ? -2.365 2.718 6.130 1.00 97.31 170 ILE A CA 1
ATOM 1356 C C . ILE A 1 170 ? -3.774 2.601 6.688 1.00 97.31 170 ILE A C 1
ATOM 1358 O O . ILE A 1 170 ? -4.004 1.925 7.690 1.00 97.31 170 ILE A O 1
ATOM 1362 N N . ILE A 1 171 ? -4.720 3.215 5.982 1.00 97.44 171 ILE A N 1
ATOM 1363 C CA . ILE A 1 171 ? -6.143 2.933 6.141 1.00 97.44 171 ILE A CA 1
ATOM 1364 C C . ILE A 1 171 ? -6.652 2.345 4.835 1.00 97.44 171 ILE A C 1
ATOM 1366 O O . ILE A 1 171 ? -6.339 2.863 3.761 1.00 97.44 171 ILE A O 1
ATOM 1370 N N . TYR A 1 172 ? -7.431 1.272 4.921 1.00 96.19 172 TYR A N 1
ATOM 1371 C CA . TYR A 1 172 ? -8.010 0.595 3.765 1.00 96.19 172 TYR A CA 1
ATOM 1372 C C . TYR A 1 172 ? -9.481 0.237 3.983 1.00 96.19 172 TYR A C 1
ATOM 1374 O O . TYR A 1 172 ? -9.959 0.170 5.117 1.00 96.19 172 TYR A O 1
ATOM 1382 N N . ASP A 1 173 ? -10.215 0.065 2.883 1.00 93.69 173 ASP A N 1
ATOM 1383 C CA . ASP A 1 173 ? -11.624 -0.335 2.896 1.00 93.69 173 ASP A CA 1
ATOM 1384 C C . ASP A 1 173 ? -11.808 -1.864 2.798 1.00 93.69 173 ASP A C 1
ATOM 1386 O O . ASP A 1 173 ? -10.851 -2.622 2.663 1.00 93.69 173 ASP A O 1
ATOM 1390 N N . ALA A 1 174 ? -13.061 -2.328 2.821 1.00 92.88 174 ALA A N 1
ATOM 1391 C CA . ALA A 1 174 ? -13.415 -3.748 2.702 1.00 92.88 174 ALA A CA 1
ATOM 1392 C C . ALA A 1 174 ? -12.992 -4.428 1.383 1.00 92.88 174 ALA A C 1
ATOM 1394 O O . ALA A 1 174 ? -13.085 -5.646 1.269 1.00 92.88 174 ALA A O 1
ATOM 1395 N N . ALA A 1 175 ? -12.593 -3.661 0.365 1.00 91.25 175 ALA A N 1
ATOM 1396 C CA . ALA A 1 175 ? -12.058 -4.181 -0.891 1.00 91.25 175 ALA A CA 1
ATOM 1397 C C . ALA A 1 175 ? -10.519 -4.134 -0.919 1.00 91.25 175 ALA A C 1
ATOM 1399 O O . ALA A 1 175 ? -9.924 -4.276 -1.987 1.00 91.25 175 ALA A O 1
ATOM 1400 N N . ASN A 1 176 ? -9.882 -3.926 0.241 1.00 92.00 176 ASN A N 1
ATOM 1401 C CA . ASN A 1 176 ? -8.439 -3.758 0.405 1.00 92.00 176 ASN A CA 1
ATOM 1402 C C . ASN A 1 176 ? -7.869 -2.586 -0.408 1.00 92.00 176 ASN A C 1
ATOM 1404 O O . ASN A 1 176 ? -6.693 -2.579 -0.777 1.00 92.00 176 ASN A O 1
ATOM 1408 N N . ILE A 1 177 ? -8.694 -1.570 -0.685 1.00 93.81 177 ILE A N 1
ATOM 1409 C CA . ILE A 1 177 ? -8.243 -0.341 -1.332 1.00 93.81 177 ILE A CA 1
ATOM 1410 C C . ILE A 1 177 ? -7.692 0.594 -0.265 1.00 93.81 177 ILE A C 1
ATOM 1412 O O . ILE A 1 177 ? -8.402 0.964 0.668 1.00 93.81 177 ILE A O 1
ATOM 1416 N N . ILE A 1 178 ? -6.432 1.003 -0.422 1.00 96.56 178 ILE A N 1
ATOM 1417 C CA . ILE A 1 178 ? -5.789 1.990 0.450 1.00 96.56 178 ILE A CA 1
ATOM 1418 C C . ILE A 1 178 ? -6.425 3.363 0.210 1.00 96.56 178 ILE A C 1
ATOM 1420 O O . ILE A 1 178 ? -6.412 3.892 -0.901 1.00 96.56 178 ILE A O 1
ATOM 1424 N N . THR A 1 179 ? -6.955 3.952 1.273 1.00 96.88 179 THR A N 1
ATOM 1425 C CA . THR A 1 179 ? -7.679 5.230 1.276 1.00 96.88 179 THR A CA 1
ATOM 1426 C C . THR A 1 179 ? -6.910 6.328 2.007 1.00 96.88 179 THR A C 1
ATOM 1428 O O . THR A 1 179 ? -7.133 7.512 1.758 1.00 96.88 179 THR A O 1
ATOM 1431 N N . ASN A 1 180 ? -5.942 5.960 2.848 1.00 97.31 180 ASN A N 1
ATOM 1432 C CA . ASN A 1 180 ? -4.977 6.880 3.441 1.00 97.31 180 ASN A CA 1
ATOM 1433 C C . ASN A 1 180 ? -3.628 6.195 3.685 1.00 97.31 180 ASN A C 1
ATOM 1435 O O . ASN A 1 180 ? -3.574 4.984 3.897 1.00 97.31 180 ASN A O 1
ATOM 1439 N N . VAL A 1 181 ? -2.547 6.979 3.647 1.00 96.62 181 VAL A N 1
ATOM 1440 C CA . VAL A 1 181 ? -1.186 6.509 3.912 1.00 96.62 181 VAL A CA 1
ATOM 1441 C C . VAL A 1 181 ? -0.350 7.592 4.599 1.00 96.62 181 VAL A C 1
ATOM 1443 O O . VAL A 1 181 ? -0.227 8.706 4.090 1.00 96.62 181 VAL A O 1
ATOM 1446 N N . GLU A 1 182 ? 0.293 7.240 5.712 1.00 96.75 182 GLU A N 1
ATOM 1447 C CA . GLU A 1 182 ? 1.317 8.035 6.399 1.00 96.75 182 GLU A CA 1
ATOM 1448 C C . GLU A 1 182 ? 2.649 7.275 6.362 1.00 96.75 182 GLU A C 1
ATOM 1450 O O . GLU A 1 182 ? 2.908 6.404 7.188 1.00 96.75 182 GLU A O 1
ATOM 1455 N N . ALA A 1 183 ? 3.507 7.597 5.388 1.00 95.44 183 ALA A N 1
ATOM 1456 C CA . ALA A 1 183 ? 4.741 6.856 5.089 1.00 95.44 183 ALA A CA 1
ATOM 1457 C C . ALA A 1 183 ? 6.025 7.656 5.381 1.00 95.44 183 ALA A C 1
ATOM 1459 O O . ALA A 1 183 ? 6.931 7.717 4.546 1.00 95.44 183 ALA A O 1
ATOM 1460 N N . LYS A 1 184 ? 6.080 8.335 6.532 1.00 94.31 184 LYS A N 1
ATOM 1461 C CA . LYS A 1 184 ? 7.175 9.262 6.890 1.00 94.31 184 LYS A CA 1
ATOM 1462 C C . LYS A 1 184 ? 7.811 9.005 8.258 1.00 94.31 184 LYS A C 1
ATOM 1464 O O . LYS A 1 184 ? 8.717 9.741 8.637 1.00 94.31 184 LYS A O 1
ATOM 1469 N N . TRP A 1 185 ? 7.330 8.013 9.002 1.00 97.31 185 TRP A N 1
ATOM 1470 C CA . TRP A 1 185 ? 7.673 7.857 10.411 1.00 97.31 185 TRP A CA 1
ATOM 1471 C C . TRP A 1 185 ? 8.859 6.908 10.613 1.00 97.31 185 TRP A C 1
ATOM 1473 O O . TRP A 1 185 ? 8.912 5.858 9.968 1.00 97.31 185 TRP A O 1
ATOM 1483 N N . PRO A 1 186 ? 9.815 7.245 11.496 1.00 97.62 186 PRO A N 1
ATOM 1484 C CA . PRO A 1 186 ? 10.871 6.321 11.894 1.00 97.62 186 PRO A CA 1
ATOM 1485 C C . PRO A 1 186 ? 10.315 5.028 12.506 1.00 97.62 186 PRO A C 1
ATOM 1487 O O . PRO A 1 186 ? 9.235 5.012 13.095 1.00 97.62 186 PRO A O 1
ATOM 1490 N N . GLY A 1 187 ? 11.058 3.930 12.366 1.00 97.31 187 GLY A N 1
ATOM 1491 C CA . GLY A 1 187 ? 10.649 2.597 12.811 1.00 97.31 187 GLY A CA 1
ATOM 1492 C C . GLY A 1 187 ? 10.404 2.451 14.315 1.00 97.31 187 GLY A C 1
ATOM 1493 O O . GLY A 1 187 ? 9.694 1.527 14.706 1.00 97.31 187 GLY A O 1
ATOM 1494 N N . SER A 1 188 ? 10.946 3.338 15.151 1.00 97.00 188 SER A N 1
ATOM 1495 C CA . SER A 1 188 ? 10.692 3.346 16.597 1.00 97.00 188 SER A CA 1
ATOM 1496 C C . SER A 1 188 ? 9.324 3.928 16.975 1.00 97.00 188 SER A C 1
ATOM 1498 O O . SER A 1 188 ? 8.835 3.681 18.077 1.00 97.00 188 SER A O 1
ATOM 1500 N N . VAL A 1 189 ? 8.686 4.688 16.078 1.00 97.31 189 VAL A N 1
ATOM 1501 C CA . VAL A 1 189 ? 7.433 5.394 16.366 1.00 97.31 189 VAL A CA 1
ATOM 1502 C C . VAL A 1 189 ? 6.259 4.417 16.384 1.00 97.31 189 VAL A C 1
ATOM 1504 O O . VAL A 1 189 ? 6.052 3.655 15.439 1.00 97.31 189 VAL A O 1
ATOM 1507 N N . HIS A 1 190 ? 5.468 4.463 17.457 1.00 95.75 190 HIS A N 1
ATOM 1508 C CA . HIS A 1 190 ? 4.281 3.628 17.636 1.00 95.75 190 HIS A CA 1
ATOM 1509 C C . HIS A 1 190 ? 3.115 4.051 16.735 1.00 95.75 190 HIS A C 1
ATOM 1511 O O . HIS A 1 190 ? 2.885 5.239 16.510 1.00 95.75 190 HIS A O 1
ATOM 1517 N N . ASP A 1 191 ? 2.315 3.077 16.303 1.00 95.81 191 ASP A N 1
ATOM 1518 C CA . ASP A 1 191 ? 1.160 3.289 15.423 1.00 95.81 191 ASP A CA 1
ATOM 1519 C C . ASP A 1 191 ? 0.130 4.276 15.999 1.00 95.81 191 ASP A C 1
ATOM 1521 O O . ASP A 1 191 ? -0.423 5.101 15.269 1.00 95.81 191 ASP A O 1
ATOM 1525 N N . SER A 1 192 ? -0.078 4.251 17.319 1.00 95.81 192 SER A N 1
ATOM 1526 C CA . SER A 1 192 ? -0.923 5.212 18.037 1.00 95.81 192 SER A CA 1
ATOM 1527 C C . SER A 1 192 ? -0.437 6.654 17.894 1.00 95.81 192 SER A C 1
ATOM 1529 O O . SER A 1 192 ? -1.252 7.547 17.664 1.00 95.81 192 SER A O 1
ATOM 1531 N N . GLN A 1 193 ? 0.878 6.882 17.976 1.00 97.25 193 GLN A N 1
ATOM 1532 C CA . GLN A 1 193 ? 1.478 8.202 17.781 1.00 97.25 193 GLN A CA 1
ATOM 1533 C C . GLN A 1 193 ? 1.317 8.656 16.328 1.00 97.25 193 GLN A C 1
ATOM 1535 O O . GLN A 1 193 ? 0.954 9.800 16.078 1.00 97.25 193 GLN A O 1
ATOM 1540 N N . ILE A 1 194 ? 1.526 7.753 15.365 1.00 97.25 194 ILE A N 1
ATOM 1541 C CA . ILE A 1 194 ? 1.326 8.060 13.942 1.00 97.25 194 ILE A CA 1
ATOM 1542 C C . ILE A 1 194 ? -0.121 8.477 13.678 1.00 97.25 194 ILE A C 1
ATOM 1544 O O . ILE A 1 194 ? -0.359 9.457 12.976 1.00 97.25 194 ILE A O 1
ATOM 1548 N N . PHE A 1 195 ? -1.083 7.756 14.260 1.00 97.31 195 PHE A N 1
ATOM 1549 C CA . PHE A 1 195 ? -2.496 8.086 14.117 1.00 97.31 195 PHE A CA 1
ATOM 1550 C C . PHE A 1 195 ? -2.825 9.437 14.744 1.00 97.31 195 PHE A C 1
ATOM 1552 O O . PHE A 1 195 ? -3.486 10.248 14.106 1.00 97.31 195 PHE A O 1
ATOM 1559 N N . HIS A 1 196 ? -2.332 9.700 15.957 1.00 96.44 196 HIS A N 1
ATOM 1560 C CA . HIS A 1 196 ? -2.529 10.976 16.644 1.00 96.44 196 HIS A CA 1
ATOM 1561 C C . HIS A 1 196 ? -2.092 12.172 15.782 1.00 96.44 196 HIS A C 1
ATOM 1563 O O . HIS A 1 196 ? -2.832 13.143 15.660 1.00 96.44 196 HIS A O 1
ATOM 1569 N N . GLU A 1 197 ? -0.932 12.058 15.133 1.00 96.25 197 GLU A N 1
ATOM 1570 C CA . GLU A 1 197 ? -0.346 13.094 14.271 1.00 96.25 197 GLU A CA 1
ATOM 1571 C C . GLU A 1 197 ? -0.915 13.109 12.838 1.00 96.25 197 GLU A C 1
ATOM 1573 O O . GLU A 1 197 ? -0.595 13.992 12.034 1.00 96.25 197 GLU A O 1
ATOM 1578 N N . CYS A 1 198 ? -1.740 12.126 12.471 1.00 94.00 198 CYS A N 1
ATOM 1579 C CA . CYS A 1 198 ? -2.347 12.060 11.149 1.00 94.00 198 CYS A CA 1
ATOM 1580 C C . CYS A 1 198 ? -3.449 13.117 11.013 1.00 94.00 198 CYS A C 1
ATOM 1582 O O . CYS A 1 198 ? -4.332 13.241 11.862 1.00 94.00 198 CYS A O 1
ATOM 1584 N N . THR A 1 199 ? -3.487 13.813 9.872 1.00 94.75 199 THR A N 1
ATOM 1585 C CA . THR A 1 199 ? -4.552 14.784 9.562 1.00 94.75 199 THR A CA 1
ATOM 1586 C C . THR A 1 199 ? -5.951 14.172 9.672 1.00 94.75 199 THR A C 1
ATOM 1588 O O . THR A 1 199 ? -6.899 14.869 10.031 1.00 94.75 199 THR A O 1
ATOM 1591 N N . LEU A 1 200 ? -6.107 12.874 9.385 1.00 94.56 200 LEU A N 1
ATOM 1592 C CA . LEU A 1 200 ? -7.401 12.211 9.524 1.00 94.56 200 LEU A CA 1
ATOM 1593 C C . LEU A 1 200 ? -7.876 12.140 10.971 1.00 94.56 200 LEU A C 1
ATOM 1595 O O . LEU A 1 200 ? -9.065 12.345 11.190 1.00 94.56 200 LEU A O 1
ATOM 1599 N N . SER A 1 201 ? -6.989 11.918 11.943 1.00 95.31 201 SER A N 1
ATOM 1600 C CA . SER A 1 201 ? -7.363 11.909 13.363 1.00 95.31 201 SER A CA 1
ATOM 1601 C C . SER A 1 201 ? -8.007 13.238 13.773 1.00 95.31 201 SER A C 1
ATOM 1603 O O . SER A 1 201 ? -9.091 13.251 14.356 1.00 95.31 201 SER A O 1
ATOM 1605 N N . THR A 1 202 ? -7.435 14.368 13.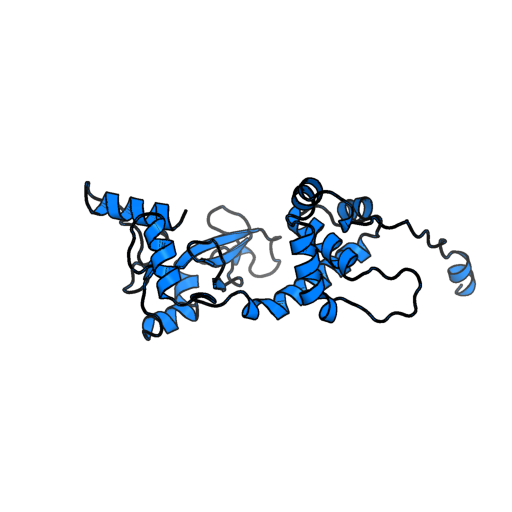339 1.00 96.19 202 THR A N 1
ATOM 1606 C CA . THR A 1 202 ? -8.027 15.699 13.551 1.00 96.19 202 THR A CA 1
ATOM 1607 C C . THR A 1 202 ? -9.410 15.830 12.906 1.00 96.19 202 THR A C 1
ATOM 1609 O O . THR A 1 202 ? -10.359 16.257 13.560 1.00 96.19 202 THR A O 1
ATOM 1612 N N . LYS A 1 203 ? -9.560 15.417 11.640 1.00 97.06 203 LYS A N 1
ATOM 1613 C CA . LYS A 1 203 ? -10.845 15.476 10.916 1.00 97.06 203 LYS A CA 1
ATOM 1614 C C . LYS A 1 203 ? -11.932 14.619 11.565 1.00 97.06 203 LYS A C 1
ATOM 1616 O O . LYS A 1 203 ? -13.087 15.034 11.657 1.00 97.06 203 LYS A O 1
ATOM 1621 N N . PHE A 1 204 ? -11.563 13.433 12.043 1.00 96.44 204 PHE A N 1
ATOM 1622 C CA . PHE A 1 204 ? -12.444 12.576 12.828 1.00 96.44 204 PHE A CA 1
ATOM 1623 C C . PHE A 1 204 ? -12.857 13.240 14.145 1.00 96.44 204 PHE A C 1
ATOM 1625 O O . PHE A 1 204 ? -14.041 13.231 14.479 1.00 96.44 204 PHE A O 1
ATOM 1632 N N . GLY A 1 205 ? -11.914 13.870 14.852 1.00 94.56 205 GLY A N 1
ATOM 1633 C CA . GLY A 1 205 ? -12.186 14.637 16.069 1.00 94.56 205 GLY A CA 1
ATOM 1634 C C . GLY A 1 205 ? -13.151 15.809 15.860 1.00 94.56 205 GLY A C 1
ATOM 1635 O O . GLY A 1 205 ? -13.947 16.106 16.746 1.00 94.56 205 GLY A O 1
ATOM 1636 N N . HIS A 1 206 ? -13.139 16.429 14.678 1.00 96.94 206 HIS A N 1
ATOM 1637 C CA . HIS A 1 206 ? -14.083 17.485 14.293 1.00 96.94 206 HIS A CA 1
ATOM 1638 C C . HIS A 1 206 ? -15.432 16.967 13.765 1.00 96.94 206 HIS A C 1
ATOM 1640 O O . HIS A 1 206 ? -16.312 17.767 13.452 1.00 96.94 206 HIS A O 1
ATOM 1646 N N . GLY A 1 207 ? -15.617 15.649 13.648 1.00 94.88 207 GLY A N 1
ATOM 1647 C CA . GLY A 1 207 ? -16.860 15.065 13.145 1.00 94.88 207 GLY A CA 1
ATOM 1648 C C . GLY A 1 207 ? -17.057 15.195 11.631 1.00 94.88 207 GLY A C 1
ATOM 1649 O O . GLY A 1 207 ? -18.187 15.090 11.159 1.00 94.88 207 GLY A O 1
ATOM 1650 N N . GLU A 1 208 ? -15.984 15.382 10.848 1.00 96.12 208 GLU A N 1
ATOM 1651 C CA . GLU A 1 208 ? -16.065 15.456 9.375 1.00 96.12 208 GLU A CA 1
ATOM 1652 C C . GLU A 1 208 ? -16.492 14.124 8.730 1.00 96.12 208 GLU A C 1
ATOM 1654 O O . GLU A 1 208 ? -16.902 14.088 7.568 1.00 96.12 208 GLU A O 1
ATOM 1659 N N . PHE A 1 209 ? -16.415 13.018 9.476 1.00 95.12 209 PHE A N 1
ATOM 1660 C CA . PHE A 1 209 ? -16.784 11.689 9.006 1.00 95.12 209 PHE A CA 1
ATOM 1661 C C . PHE A 1 209 ? -17.847 11.050 9.893 1.00 95.12 209 PHE A C 1
ATOM 1663 O O . PHE A 1 209 ? -17.762 11.056 11.118 1.00 95.12 209 PHE A O 1
ATOM 1670 N N . THR A 1 210 ? -18.824 10.404 9.259 1.00 93.81 210 THR A N 1
ATOM 1671 C CA . THR A 1 210 ? -19.808 9.568 9.950 1.00 93.81 210 THR A CA 1
ATOM 1672 C C . THR A 1 210 ? -19.418 8.100 9.816 1.00 93.81 210 THR A C 1
ATOM 1674 O O . THR A 1 210 ? -19.677 7.489 8.775 1.00 93.81 210 THR A O 1
ATOM 1677 N N . GLY A 1 211 ? -18.866 7.499 10.866 1.00 95.31 211 GLY A N 1
ATOM 1678 C CA . GLY A 1 211 ? -18.501 6.080 10.909 1.00 95.31 211 GLY A CA 1
ATOM 1679 C C . GLY A 1 211 ? -17.321 5.812 11.837 1.00 95.31 211 GLY A C 1
ATOM 1680 O O . GLY A 1 211 ? -16.834 6.727 12.495 1.00 95.31 211 GLY A O 1
ATOM 1681 N N . TYR A 1 212 ? -16.867 4.561 11.860 1.00 97.00 212 TYR A N 1
ATOM 1682 C CA . TYR A 1 212 ? -15.766 4.108 12.710 1.00 97.00 212 TYR A CA 1
ATOM 1683 C C . TYR A 1 212 ? -14.593 3.587 11.884 1.00 97.00 212 TYR A C 1
ATOM 1685 O O . TYR A 1 212 ? -14.786 2.963 10.837 1.00 97.00 212 TYR A O 1
ATOM 1693 N N . LEU A 1 213 ? -13.385 3.792 12.392 1.00 97.81 213 LEU A N 1
ATOM 1694 C CA . LEU A 1 213 ? -12.215 3.013 12.019 1.00 97.81 213 LEU A CA 1
ATOM 1695 C C . LEU A 1 213 ? -12.075 1.805 12.943 1.00 97.81 213 LEU A C 1
ATOM 1697 O O . LEU A 1 213 ? -12.408 1.888 14.125 1.00 97.81 213 LEU A O 1
ATOM 1701 N N . LEU A 1 214 ? -11.538 0.704 12.420 1.00 97.75 214 LEU A N 1
ATOM 1702 C CA . LEU A 1 214 ? -11.094 -0.429 13.234 1.00 97.75 214 LEU A CA 1
ATOM 1703 C C . LEU A 1 214 ? -9.564 -0.470 13.300 1.00 97.75 214 LEU A C 1
ATOM 1705 O O . LEU A 1 214 ? -8.908 -0.538 12.262 1.00 97.75 214 LEU A O 1
ATOM 1709 N N . GLY A 1 215 ? -9.004 -0.454 14.509 1.00 96.94 215 GLY A N 1
ATOM 1710 C CA . GLY A 1 215 ? -7.563 -0.578 14.762 1.00 96.94 215 GLY A CA 1
ATOM 1711 C C . GLY A 1 215 ? -7.203 -1.878 15.480 1.00 96.94 215 GLY A C 1
ATOM 1712 O O . GLY A 1 215 ? -8.084 -2.595 15.957 1.00 96.94 215 GLY A O 1
ATOM 1713 N N . ASP A 1 216 ? -5.907 -2.194 15.558 1.00 94.75 216 ASP A N 1
ATOM 1714 C CA . ASP A 1 216 ? -5.414 -3.268 16.428 1.00 94.75 216 ASP A CA 1
ATOM 1715 C C . ASP A 1 216 ? -5.256 -2.797 17.885 1.00 94.75 216 ASP A C 1
ATOM 1717 O O . ASP A 1 216 ? -5.648 -1.692 18.259 1.00 94.75 216 ASP A O 1
ATOM 1721 N N . ARG A 1 217 ? -4.680 -3.659 18.730 1.00 93.19 217 ARG A N 1
ATOM 1722 C CA . ARG A 1 217 ? -4.407 -3.351 20.143 1.00 93.19 217 ARG A CA 1
ATOM 1723 C C . ARG A 1 217 ? -3.309 -2.295 20.347 1.00 93.19 217 ARG A C 1
ATOM 1725 O O . ARG A 1 217 ? -3.142 -1.826 21.465 1.00 93.19 217 ARG A O 1
ATOM 1732 N N . GLY A 1 218 ? -2.554 -1.943 19.309 1.00 92.00 218 GLY A N 1
ATOM 1733 C CA . GLY A 1 218 ? -1.549 -0.883 19.331 1.00 92.00 218 GLY A CA 1
ATOM 1734 C C . GLY A 1 218 ? -2.141 0.525 19.259 1.00 92.00 218 GLY A C 1
ATOM 1735 O O . GLY A 1 218 ? -1.418 1.490 19.505 1.00 92.00 218 GLY A O 1
ATOM 1736 N N . TYR A 1 219 ? -3.437 0.655 18.963 1.00 96.06 219 TYR A N 1
ATOM 1737 C CA . TYR A 1 219 ? -4.145 1.931 18.899 1.00 96.06 219 TYR A CA 1
ATOM 1738 C C . TYR A 1 219 ? -4.979 2.198 20.165 1.00 96.06 219 TYR A C 1
ATOM 1740 O O . TYR A 1 219 ? -5.422 1.261 20.836 1.00 96.06 219 TYR A O 1
ATOM 1748 N N . PRO A 1 220 ? -5.251 3.475 20.495 1.00 95.00 220 PRO A N 1
ATOM 1749 C CA . PRO A 1 220 ? -6.221 3.817 21.529 1.00 95.00 220 PRO A CA 1
ATOM 1750 C C . PRO A 1 220 ? -7.656 3.514 21.071 1.00 95.00 220 PRO A C 1
ATOM 1752 O O . PRO A 1 220 ? -7.967 3.575 19.882 1.00 95.00 220 PRO A O 1
ATOM 1755 N N . CYS A 1 221 ? -8.549 3.253 22.028 1.00 96.56 221 CYS A N 1
ATOM 1756 C CA . CYS A 1 221 ? -9.989 3.228 21.773 1.00 96.56 221 CYS A CA 1
ATOM 1757 C C . CYS A 1 221 ? -10.548 4.657 21.884 1.00 96.56 221 CYS A C 1
ATOM 1759 O O . CYS A 1 221 ? -10.440 5.286 22.936 1.00 96.56 221 CYS A O 1
ATOM 1761 N N . LEU A 1 222 ? -11.120 5.174 20.797 1.00 96.44 222 LEU A N 1
ATOM 1762 C CA . LEU A 1 222 ? -11.656 6.533 20.665 1.00 96.44 222 LEU A CA 1
ATOM 1763 C C . LEU A 1 222 ? -13.094 6.482 20.117 1.00 96.44 222 LEU A C 1
ATOM 1765 O O . LEU A 1 222 ? -13.475 5.480 19.510 1.00 96.44 222 LEU A O 1
ATOM 1769 N N . PRO A 1 223 ? -13.890 7.570 20.215 1.00 96.12 223 PRO A N 1
ATOM 1770 C CA . PRO A 1 223 ? -15.260 7.606 19.682 1.00 96.12 223 PRO A CA 1
ATOM 1771 C C . PRO A 1 223 ? -15.393 7.248 18.193 1.00 96.12 223 PRO A C 1
ATOM 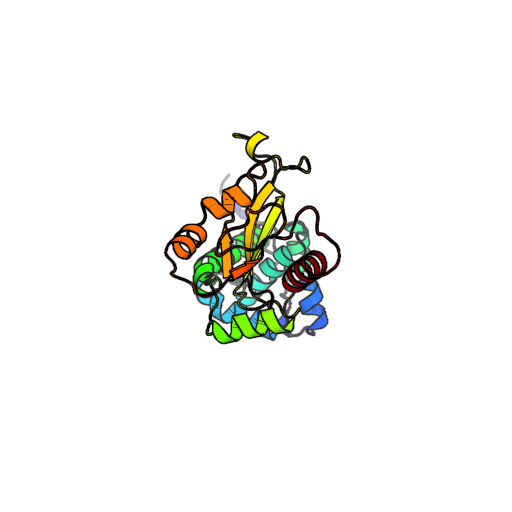1773 O O . PRO A 1 223 ? -16.471 6.871 17.746 1.00 96.12 223 PRO A O 1
ATOM 1776 N N . TYR A 1 224 ? -14.308 7.365 17.428 1.00 96.38 224 TYR A N 1
ATOM 1777 C CA . TYR A 1 224 ? -14.234 7.083 15.994 1.00 96.38 224 TYR A CA 1
ATOM 1778 C C . TYR A 1 224 ? -13.197 6.007 15.628 1.00 96.38 224 TYR A C 1
ATOM 1780 O O . TYR A 1 224 ? -13.061 5.684 14.450 1.00 96.38 224 TYR A O 1
ATOM 1788 N N . LEU A 1 225 ? -12.472 5.440 16.600 1.00 97.75 225 LEU A N 1
ATOM 1789 C CA . LEU A 1 225 ? -11.478 4.382 16.391 1.00 97.75 225 LEU A CA 1
ATOM 1790 C C . LEU A 1 225 ? -11.698 3.268 17.410 1.00 97.75 225 LEU A C 1
ATOM 1792 O O . LEU A 1 225 ? -11.427 3.429 18.596 1.00 97.75 225 LEU A O 1
ATOM 1796 N N . LEU A 1 226 ? -12.192 2.133 16.935 1.00 97.62 226 LEU A N 1
ATOM 1797 C CA . LEU A 1 226 ? -12.569 1.003 17.767 1.00 97.62 226 LEU A CA 1
ATOM 1798 C C . LEU A 1 226 ? -11.468 -0.055 17.748 1.00 97.62 226 LEU A C 1
ATOM 1800 O O . LEU A 1 226 ? -11.066 -0.542 16.686 1.00 97.62 226 LEU A O 1
ATOM 1804 N N . THR A 1 227 ? -11.008 -0.441 18.933 1.00 97.56 227 THR A N 1
ATOM 1805 C CA . THR A 1 227 ? -9.962 -1.450 19.116 1.00 97.56 227 THR A CA 1
ATOM 1806 C C . THR A 1 227 ? -10.492 -2.650 19.907 1.00 97.56 227 THR A C 1
ATOM 1808 O O . THR A 1 227 ? -11.538 -2.544 20.560 1.00 97.56 227 THR A O 1
ATOM 1811 N N . PRO A 1 228 ? -9.854 -3.830 19.801 1.00 97.19 228 PRO A N 1
ATOM 1812 C CA . PRO A 1 228 ? -10.234 -5.011 20.571 1.00 97.19 228 PRO A CA 1
ATOM 1813 C C . PRO A 1 228 ? -10.107 -4.793 22.085 1.00 97.19 228 PRO A C 1
ATOM 1815 O O . PRO A 1 228 ? -9.178 -4.128 22.540 1.00 97.19 228 PRO A O 1
ATOM 1818 N N . TYR A 1 229 ? -10.967 -5.447 22.869 1.00 96.50 229 TYR A N 1
ATOM 1819 C CA . TYR A 1 229 ? -10.751 -5.609 24.309 1.00 96.50 229 TYR A CA 1
ATOM 1820 C C . TYR A 1 229 ? -9.430 -6.365 24.547 1.00 96.50 229 TYR A C 1
ATOM 1822 O O . TYR A 1 229 ? -9.242 -7.418 23.925 1.00 96.50 229 TYR A O 1
ATOM 1830 N N . PRO A 1 230 ? -8.521 -5.873 25.412 1.00 93.81 230 PRO A N 1
ATOM 1831 C CA . PRO A 1 230 ? -7.265 -6.562 25.720 1.00 93.81 230 PRO A CA 1
ATOM 1832 C C . PRO A 1 230 ? -7.487 -7.965 26.294 1.00 93.81 230 PRO A C 1
ATOM 1834 O O . PRO A 1 230 ? -6.905 -8.919 25.777 1.00 93.81 230 PRO A O 1
ATOM 1837 N N . ASP A 1 231 ? -8.405 -8.064 27.259 1.00 94.44 231 ASP A N 1
ATOM 1838 C CA . ASP A 1 231 ? -8.774 -9.280 27.985 1.00 94.44 231 ASP A CA 1
ATOM 1839 C C . ASP A 1 231 ? -10.299 -9.479 27.887 1.00 94.44 231 ASP A C 1
ATOM 1841 O O . ASP A 1 231 ? -11.048 -8.987 28.731 1.00 94.44 231 ASP A O 1
ATOM 1845 N N . PRO A 1 232 ? -10.800 -10.097 26.798 1.00 95.69 232 PRO A N 1
ATOM 1846 C CA . PRO A 1 232 ? -12.232 -10.191 26.545 1.00 95.69 232 PRO A CA 1
ATOM 1847 C C . PRO A 1 232 ? -12.900 -11.279 27.391 1.00 95.69 232 PRO A C 1
ATOM 1849 O O . PRO A 1 232 ? -12.597 -12.468 27.252 1.00 95.69 232 PRO A O 1
ATOM 1852 N N . GLU A 1 233 ? -13.913 -10.885 28.157 1.00 96.56 233 GLU A N 1
ATOM 1853 C CA . GLU A 1 233 ? -14.808 -11.820 28.837 1.00 96.56 233 GLU A CA 1
ATOM 1854 C C . GLU A 1 233 ? -15.586 -12.697 27.832 1.00 96.56 233 GLU A C 1
ATOM 1856 O O . GLU A 1 233 ? -15.927 -12.243 26.723 1.00 96.56 233 GLU A O 1
ATOM 1861 N N . PRO A 1 234 ? -15.918 -13.952 28.196 1.00 95.94 234 PRO A N 1
ATOM 1862 C CA . PRO A 1 234 ? -16.744 -14.820 27.371 1.00 95.94 234 PRO A CA 1
ATOM 1863 C C . PRO A 1 234 ? -18.061 -14.168 26.937 1.00 95.94 234 PRO A C 1
ATOM 1865 O O . PRO A 1 234 ? -18.734 -13.463 27.687 1.00 95.94 234 PRO A O 1
ATOM 1868 N N . GLY A 1 235 ? -18.463 -14.438 25.694 1.00 95.62 235 GLY A N 1
ATOM 1869 C CA . GLY A 1 235 ? -19.718 -13.935 25.143 1.00 95.62 235 GLY A CA 1
ATOM 1870 C C . GLY A 1 235 ? -19.546 -12.631 24.349 1.00 95.62 235 GLY A C 1
ATOM 1871 O O . GLY A 1 235 ? -18.899 -12.673 23.299 1.00 95.62 235 GLY A O 1
ATOM 1872 N N . PRO A 1 236 ? -20.176 -11.499 24.730 1.00 95.69 236 PRO A N 1
ATOM 1873 C CA . PRO A 1 236 ? -20.215 -10.301 23.885 1.00 95.69 236 PRO A CA 1
ATOM 1874 C C . PRO A 1 236 ? -18.843 -9.730 23.508 1.00 95.69 236 PRO A C 1
ATOM 1876 O O . PRO A 1 236 ? -18.641 -9.405 22.340 1.00 95.69 236 PRO A O 1
ATOM 1879 N N . GLN A 1 237 ? -17.896 -9.648 24.450 1.00 96.75 237 GLN A N 1
ATOM 1880 C CA . GLN A 1 237 ? -16.574 -9.058 24.193 1.00 96.75 237 GLN A CA 1
ATOM 1881 C C . GLN A 1 237 ? -15.741 -9.933 23.250 1.00 96.75 237 GLN A C 1
ATOM 1883 O O . GLN A 1 237 ? -15.139 -9.428 22.304 1.00 96.75 237 GLN A O 1
ATOM 1888 N N . GLN A 1 238 ? -15.778 -11.257 23.429 1.00 96.25 238 GLN A N 1
ATOM 1889 C CA . GLN A 1 238 ? -15.155 -12.193 22.488 1.00 96.25 238 GLN A CA 1
ATOM 1890 C C . GLN A 1 238 ? -15.772 -12.112 21.087 1.00 96.25 238 GLN A C 1
ATOM 1892 O O . GLN A 1 238 ? -15.037 -12.082 20.100 1.00 96.25 238 GLN A O 1
ATOM 1897 N N . ARG A 1 239 ? -17.107 -12.030 20.975 1.00 95.62 239 ARG A N 1
ATOM 1898 C CA . ARG A 1 239 ? -17.780 -11.854 19.673 1.00 95.62 239 ARG A CA 1
ATOM 1899 C C . ARG A 1 239 ? -17.397 -10.535 19.008 1.00 95.62 239 ARG A C 1
ATOM 1901 O O . ARG A 1 239 ? -17.160 -10.518 17.803 1.00 95.62 239 ARG A O 1
ATOM 1908 N N . TYR A 1 240 ? -17.294 -9.459 19.786 1.00 96.50 240 TYR A N 1
ATOM 1909 C CA . TYR A 1 240 ? -16.814 -8.165 19.311 1.00 96.50 240 TYR A CA 1
ATOM 1910 C C . TYR A 1 240 ? -15.368 -8.251 18.802 1.00 96.50 240 TYR A C 1
ATOM 1912 O O . TYR A 1 240 ? -15.103 -7.850 17.670 1.00 96.50 240 TYR A O 1
ATOM 1920 N N . ASN A 1 241 ? -14.447 -8.838 19.574 1.00 96.50 241 ASN A N 1
ATOM 1921 C CA . ASN A 1 241 ? -13.049 -9.003 19.161 1.00 96.50 241 ASN A CA 1
ATOM 1922 C C . ASN A 1 241 ? -12.929 -9.865 17.899 1.00 96.50 241 ASN A C 1
ATOM 1924 O O . ASN A 1 241 ? -12.144 -9.542 17.008 1.00 96.50 241 ASN A O 1
ATOM 1928 N N . LEU A 1 242 ? -13.729 -10.931 17.793 1.00 95.31 242 LEU A N 1
ATOM 1929 C CA . LEU A 1 242 ? -13.778 -11.783 16.608 1.00 95.31 242 LEU A CA 1
ATOM 1930 C C . LEU A 1 242 ? -14.266 -11.007 15.378 1.00 95.31 242 LEU A C 1
ATOM 1932 O O . LEU A 1 242 ? -13.667 -11.122 14.311 1.00 95.31 242 LEU A O 1
ATOM 1936 N N . ALA A 1 243 ? -15.326 -10.207 15.519 1.00 95.62 243 ALA A N 1
ATOM 1937 C CA . ALA A 1 243 ? -15.842 -9.377 14.435 1.00 95.62 243 ALA A CA 1
ATOM 1938 C C . ALA A 1 243 ? -14.843 -8.282 14.026 1.00 95.62 243 ALA A C 1
ATOM 1940 O O . ALA A 1 243 ? -14.627 -8.079 12.832 1.00 95.62 243 ALA A O 1
ATOM 1941 N N . ASN A 1 244 ? -14.194 -7.621 14.992 1.00 95.38 244 ASN A N 1
ATOM 1942 C CA . ASN A 1 244 ? -13.141 -6.634 14.740 1.00 95.38 244 ASN A CA 1
ATOM 1943 C C . ASN A 1 244 ? -11.984 -7.273 13.955 1.00 95.38 244 ASN A C 1
ATOM 1945 O O . ASN A 1 244 ? -11.636 -6.797 12.878 1.00 95.38 244 ASN A O 1
ATOM 1949 N N . CYS A 1 245 ? -11.459 -8.401 14.443 1.00 94.12 245 CYS A N 1
ATOM 1950 C CA . CYS A 1 245 ? -10.352 -9.112 13.814 1.00 94.12 245 CYS A CA 1
ATOM 1951 C C . CYS A 1 245 ? -10.693 -9.574 12.393 1.00 94.12 245 CYS A C 1
ATOM 1953 O O . CYS A 1 245 ? -9.905 -9.343 11.485 1.00 94.12 245 CYS A O 1
ATOM 1955 N N . ARG A 1 246 ? -11.875 -10.167 12.177 1.00 94.69 246 ARG A N 1
ATOM 1956 C CA . ARG A 1 246 ? -12.301 -10.628 10.845 1.00 94.69 246 ARG A CA 1
ATOM 1957 C C . ARG A 1 246 ? -12.548 -9.488 9.864 1.00 94.69 246 ARG A C 1
ATOM 1959 O O . ARG A 1 246 ? -12.275 -9.661 8.690 1.00 94.69 246 ARG A O 1
ATOM 1966 N N . THR A 1 247 ? -13.057 -8.346 10.323 1.00 94.31 247 THR A N 1
ATOM 1967 C CA . THR A 1 247 ? -13.297 -7.180 9.449 1.00 94.31 247 THR A CA 1
ATOM 1968 C C . THR A 1 247 ? -11.987 -6.511 9.012 1.00 94.31 247 THR A C 1
ATOM 1970 O O . THR A 1 247 ? -11.957 -5.851 7.978 1.00 94.31 247 THR A O 1
ATOM 1973 N N . ARG A 1 248 ? -10.912 -6.672 9.797 1.00 93.12 248 ARG A N 1
ATOM 1974 C CA . ARG A 1 248 ? -9.564 -6.156 9.503 1.00 93.12 248 ARG A CA 1
ATOM 1975 C C . ARG A 1 248 ? -8.664 -7.145 8.741 1.00 93.12 248 ARG A C 1
ATOM 1977 O O . ARG A 1 248 ? -7.580 -6.745 8.345 1.00 93.12 248 ARG A O 1
ATOM 1984 N N . ALA A 1 249 ? -9.040 -8.418 8.619 1.00 80.56 249 ALA A N 1
ATOM 1985 C CA . ALA A 1 249 ? -8.213 -9.457 7.992 1.00 80.56 249 ALA A CA 1
ATOM 1986 C C . ALA A 1 249 ? -8.344 -9.446 6.464 1.00 80.56 249 ALA A C 1
ATOM 1988 O O . ALA A 1 249 ? -7.309 -9.673 5.799 1.00 80.56 249 ALA A O 1
#

Radius of gyration: 23.32 Å; Cα contacts (8 Å, |Δi|>4): 354; chains: 1; bounding box: 67×33×61 Å

pLDDT: mean 92.05, std 10.11, range [48.5, 98.19]

Organism: Astatotilapia calliptera (NCBI:txid8154)

Mean predicted aligned error: 5.98 Å

Secondary structure (DSSP, 8-state):
-HHHHHHT------PPPP-GGGS-HHHHHHHHSS-HHHHHHHHHHHHHHH-----SSSPPPHHHHHHHHHHHHHH---HHHHHHHTTS-HHHHHHHHHHHHHHHHHHHHHH--SS-SS-HHHHHHHHHHHH--TTEEEEEEEEEEE-PPPSSSGGGGB-TTSSBEEEEEEEE-TT--EEEEEEEEETTS-HHHHHHHSHHHHHHHTT-S-SEEE--TTSPPBTTEE---SSPPTTHHHHHHHHHHHHH-

Sequence (249 aa):
AQILRRALRRERVIRARLDILSFPDDFLCERYRFSAQSIIYLDNILRPYITHVTHRGHALSSLHIICIALRFLANGSFLYNIGDAEHVSKATVCRAVRNVTVALKRLLYSFVVFPGHRPTRFIKEGCHKIAGFPGVIGCTDGTHIPIIAPSVNEGDYVNRKSFHSINVQIIYDAANIITNVEAKWPGSVHDSQIFHECTLSTKFGHGEFTGYLLGDRGYPCLPYLLTPYPDPEPGPQQRYNLANCRTRA

Foldseek 3Di:
DVVVVVVPPPDDDDDDFDPLLVDAQVVCCQQQVDGSVVLVVLLVQQVVQQDDDDPDPPDDHSSLLNSLLSNCVNPVDQLCVSCVVRVHHSVSSVSSNVSSVVSCVVCVPVQQAPLGPDDQVVLQVLLCVQQNDGFESWEKDKDWDADDQDPPPSVQQQAPVGGGTFIKMFIATSVRRTNDIDRHGHRHDFPQNSCVPDPVVVCVVVVVDGGAYEYEPSHDDDPRYHYQDPDADPDPSVSVNVSSVRSND

Solvent-accessible surface area (backbone atoms only — not comparable to full-atom values): 14038 Å² total; per-residue (Å²): 114,75,66,61,61,62,74,67,57,74,78,84,83,80,66,83,76,81,67,72,78,77,54,57,47,71,63,32,34,75,50,39,68,36,39,59,70,55,48,52,52,51,34,68,75,42,32,87,67,60,60,73,95,67,94,58,85,88,65,80,50,46,58,56,36,47,51,54,24,32,30,40,75,57,66,71,59,59,51,52,63,54,9,64,76,70,60,45,53,41,72,54,39,52,49,25,35,52,40,49,53,55,42,50,60,73,46,39,73,81,66,39,34,73,76,42,96,61,64,66,67,59,43,20,52,45,28,23,72,65,44,65,44,76,50,26,45,30,30,43,50,68,45,74,47,78,48,80,76,52,96,66,71,45,74,50,18,35,23,100,84,77,46,36,18,40,26,27,39,39,27,24,36,70,82,71,46,56,17,43,75,49,79,80,39,42,19,52,58,51,59,37,59,53,44,66,74,30,71,62,46,54,41,51,74,71,57,77,56,93,51,27,33,38,38,48,80,71,36,71,75,48,102,48,29,46,40,52,65,93,79,52,52,86,59,68,48,42,52,49,34,50,23,54,51,55,54,64,105

Nearest PDB structures (foldseek):
  4ds4-assembly1_A  TM=4.221E-01  e=7.484E-01  Geobacillus kaustophilus HTA426
  3tkr-assembly1_G  TM=2.996E-01  e=3.123E-01  Homo sapiens
  3sbc-assembly1_E  TM=3.132E-01  e=4.695E-01  Saccharomyces cerevisiae
  3po4-assembly1_A  TM=4.118E-01  e=6.464E+00  Thermus aquaticus

InterPro domains:
  IPR026103 Harbinger transposase-derived nuclease, animal [PR02086] (20-42)
  IPR026103 Harbinger transposase-derived nuclease, animal [PR02086] (42-65)
  IPR026103 Harbinger transposase-derived nuclease, animal [PR02086] (93-118)
  IPR026103 Harbinger transposase-derived nuclease, animal [PR02086] (147-168)
  IPR026103 Harbinger transposase-derived nuclease, animal [PR02086] (168-191)
  IPR027806 Harbinger transposase-derived nuclease domain [PF13359] (141-234)
  IPR045249 Putative nuclease HARBI1-like [PTHR22930] (55-248)